Protein AF-A0A7S2F945-F1 (afdb_monomer_lite)

Foldseek 3Di:
DDDDPPPVPPDPDDDDDDDDDPPPDDDDDPDDDPDDPPPDPPPDDPDDPDDPDPPDDDPPCPPVVVVVCVVVPCVVVVVPPPPPPPVVLVVVVVPDDPVVVVVVLVVQLVVLCVVVVVVVVVVQCCCCPPVVHHDPCVPVVVVVVVVVSNVVSVVVNCCSNPVVVVVVVVVVVLVVVCVVDVVVSLVVQLVVLLVVLVVDCVLVVLLVVLVVDDCVVCVPSNCCSDVVSVVNSVVNSNVSSVVSNVD

Organism: NCBI:txid3111310

Radius of gyration: 34.17 Å; chains: 1; bounding box: 85×74×85 Å

Structure (mmCIF, N/CA/C/O backbone):
data_AF-A0A7S2F945-F1
#
_entry.id   AF-A0A7S2F945-F1
#
loop_
_atom_site.group_PDB
_atom_site.id
_atom_site.type_symbol
_atom_site.label_atom_id
_atom_site.label_alt_id
_atom_site.label_comp_id
_atom_site.label_asym_id
_atom_site.label_entity_id
_atom_site.label_seq_id
_atom_site.pdbx_PDB_ins_code
_atom_site.Cartn_x
_atom_site.Cartn_y
_atom_site.Cartn_z
_atom_site.occupancy
_atom_site.B_iso_or_equiv
_atom_site.auth_seq_id
_atom_site.auth_comp_id
_atom_site.auth_asym_id
_atom_site.auth_atom_id
_atom_site.pdbx_PDB_model_num
ATOM 1 N N . MET A 1 1 ? -38.230 60.542 -10.473 1.00 43.25 1 MET A N 1
ATOM 2 C CA . MET A 1 1 ? -38.563 59.162 -10.875 1.00 43.25 1 MET A CA 1
ATOM 3 C C . MET A 1 1 ? -37.398 58.270 -10.439 1.00 43.25 1 MET A C 1
ATOM 5 O O . MET A 1 1 ? -36.629 57.838 -11.274 1.00 43.25 1 MET A O 1
ATOM 9 N N . THR A 1 2 ? -36.996 58.168 -9.166 1.00 41.41 2 THR A N 1
ATOM 10 C CA . THR A 1 2 ? -37.718 57.747 -7.944 1.00 41.41 2 THR A CA 1
ATOM 11 C C . THR A 1 2 ? -38.491 56.451 -8.139 1.00 41.41 2 THR A C 1
ATOM 13 O O . THR A 1 2 ? -39.540 56.467 -8.773 1.00 41.41 2 THR A O 1
ATOM 16 N N . GLY A 1 3 ? -37.984 55.374 -7.533 1.00 38.53 3 GLY A N 1
ATOM 17 C CA . GLY A 1 3 ? -38.742 54.151 -7.285 1.00 38.53 3 GLY A CA 1
ATOM 18 C C . GLY A 1 3 ? -38.112 52.906 -7.890 1.00 38.53 3 GLY A C 1
ATOM 19 O O . GLY A 1 3 ? -38.501 52.518 -8.977 1.00 38.53 3 GLY A O 1
ATOM 20 N N . PHE A 1 4 ? -37.158 52.294 -7.182 1.00 43.25 4 PHE A N 1
ATOM 21 C CA . PHE A 1 4 ? -37.142 50.840 -6.928 1.00 43.25 4 PHE A CA 1
ATOM 22 C C . PHE A 1 4 ? -36.045 50.474 -5.905 1.00 43.25 4 PHE A C 1
ATOM 24 O O . PHE A 1 4 ? -35.279 49.532 -6.061 1.00 43.25 4 PHE A O 1
ATOM 31 N N . SER A 1 5 ? -35.961 51.261 -4.830 1.00 52.06 5 SER A N 1
ATOM 32 C CA . SER A 1 5 ? -35.227 50.916 -3.608 1.00 52.06 5 SER A CA 1
ATOM 33 C C . SER A 1 5 ? -36.256 50.504 -2.553 1.00 52.06 5 SER A C 1
ATOM 35 O O . SER A 1 5 ? -36.379 51.167 -1.531 1.00 52.06 5 SER A O 1
ATOM 37 N N . ASP A 1 6 ? -37.077 49.491 -2.857 1.00 47.88 6 ASP A N 1
ATOM 38 C CA . ASP A 1 6 ? -38.217 49.119 -1.997 1.00 47.88 6 ASP A CA 1
ATOM 39 C C . ASP A 1 6 ? -38.646 47.637 -2.097 1.00 47.88 6 ASP A C 1
ATOM 41 O O . ASP A 1 6 ? -39.786 47.281 -1.818 1.00 47.88 6 ASP A O 1
ATOM 45 N N . SER A 1 7 ? -37.722 46.731 -2.449 1.00 47.22 7 SER A N 1
ATOM 46 C CA . SER A 1 7 ? -37.946 45.269 -2.349 1.00 47.22 7 SER A CA 1
ATOM 47 C C . SER A 1 7 ? -37.148 44.587 -1.230 1.00 47.22 7 SER A C 1
ATO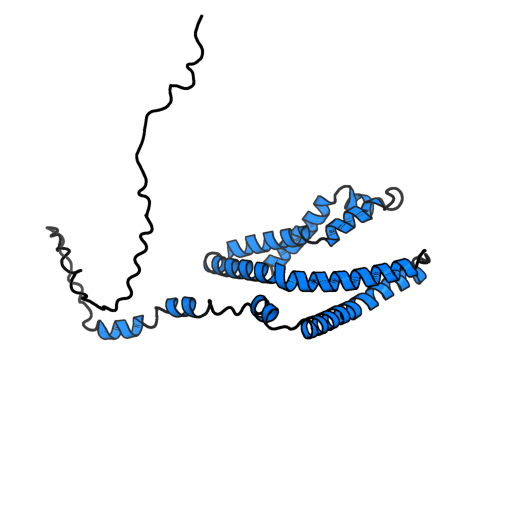M 49 O O . SER A 1 7 ? -37.167 43.367 -1.122 1.00 47.22 7 SER A O 1
ATOM 51 N N . GLN A 1 8 ? -36.481 45.351 -0.359 1.00 50.38 8 GLN A N 1
ATOM 52 C CA . GLN A 1 8 ? -35.758 44.831 0.818 1.00 50.38 8 GLN A CA 1
ATOM 53 C C . GLN A 1 8 ? -36.507 45.088 2.140 1.00 50.38 8 GLN A C 1
ATOM 55 O O . GLN A 1 8 ? -35.918 45.026 3.216 1.00 50.38 8 GLN A O 1
ATOM 60 N N . ARG A 1 9 ? -37.811 45.401 2.083 1.00 44.75 9 ARG A N 1
ATOM 61 C CA . ARG A 1 9 ? -38.557 45.931 3.237 1.00 44.75 9 ARG A CA 1
ATOM 62 C C . ARG A 1 9 ? -39.911 45.280 3.523 1.00 44.75 9 ARG A C 1
ATOM 64 O O . ARG A 1 9 ? -40.743 45.931 4.133 1.00 44.75 9 ARG A O 1
ATOM 71 N N . LEU A 1 10 ? -40.158 44.029 3.124 1.00 43.44 10 LEU A N 1
ATOM 72 C CA . LEU A 1 10 ? -41.429 43.352 3.440 1.00 43.44 10 LEU A CA 1
ATOM 73 C C . LEU A 1 10 ? -41.308 41.829 3.624 1.00 43.44 10 LEU A C 1
ATOM 75 O O . LEU A 1 10 ? -42.057 41.098 2.999 1.00 43.44 10 LEU A O 1
ATOM 79 N N . MET A 1 11 ? -40.405 41.346 4.489 1.00 38.59 11 MET A N 1
ATOM 80 C CA . MET A 1 11 ? -40.589 40.075 5.234 1.00 38.59 11 MET A CA 1
ATOM 81 C C . MET A 1 11 ? -39.805 40.066 6.564 1.00 38.59 11 MET A C 1
ATOM 83 O O . MET A 1 11 ? -39.259 39.053 6.990 1.00 38.59 11 MET A O 1
ATOM 87 N N . GLN A 1 12 ? -39.759 41.207 7.259 1.00 44.78 12 GLN A N 1
ATOM 88 C CA . GLN A 1 12 ? -39.603 41.205 8.714 1.00 44.78 12 GLN A CA 1
ATOM 89 C C . GLN A 1 12 ? -41.006 41.271 9.308 1.00 44.78 12 GLN A C 1
ATOM 91 O O . GLN A 1 12 ? -41.669 42.276 9.101 1.00 44.78 12 GLN A O 1
ATOM 96 N N . HIS A 1 13 ? -41.456 40.190 9.953 1.00 38.78 13 HIS A N 1
ATOM 97 C CA . HIS A 1 13 ? -42.397 40.145 11.086 1.00 38.78 13 HIS A CA 1
ATOM 98 C C . HIS A 1 13 ? -43.041 38.750 11.168 1.00 38.78 13 HIS A C 1
ATOM 100 O O . HIS A 1 13 ? -44.091 38.549 10.575 1.00 38.78 13 HIS A O 1
ATOM 106 N N . HIS A 1 14 ? -42.448 37.813 11.921 1.00 38.56 14 HIS A N 1
ATOM 107 C CA . HIS A 1 14 ? -43.111 37.090 13.027 1.00 38.56 14 HIS A CA 1
ATOM 108 C C . HIS A 1 14 ? -42.269 35.915 13.574 1.00 38.56 14 HIS A C 1
ATOM 110 O O . HIS A 1 14 ? -41.823 35.070 12.806 1.00 38.56 14 HIS A O 1
ATOM 116 N N . PHE A 1 15 ? -42.205 35.849 14.918 1.00 35.50 15 PHE A N 1
ATOM 117 C CA . PHE A 1 15 ? -41.843 34.721 15.810 1.00 35.50 15 PHE A CA 1
ATOM 118 C C . PHE A 1 15 ? -40.351 34.395 16.084 1.00 35.50 15 PHE A C 1
ATOM 120 O O . PHE A 1 15 ? -39.544 34.402 15.165 1.00 35.50 15 PHE A O 1
ATOM 127 N N . PRO A 1 16 ? -39.991 33.925 17.305 1.00 52.91 16 PRO A N 1
ATOM 128 C CA . PRO A 1 16 ? -40.134 34.516 18.654 1.00 52.91 16 PRO A CA 1
ATOM 129 C C . PRO A 1 16 ? -38.760 34.485 19.427 1.00 52.91 16 PRO A C 1
ATOM 131 O O . PRO A 1 16 ? -37.741 34.155 18.821 1.00 52.91 16 PRO A O 1
ATOM 134 N N . PRO A 1 17 ? -38.657 34.874 20.723 1.00 47.94 17 PRO A N 1
ATOM 135 C CA . PRO A 1 17 ? -37.401 35.355 21.318 1.00 47.94 17 PRO A CA 1
ATOM 136 C C . PRO A 1 17 ? -36.439 34.289 21.881 1.00 47.94 17 PRO A C 1
ATOM 138 O O . PRO A 1 17 ? -36.848 33.270 22.426 1.00 47.94 17 PRO A O 1
ATOM 141 N N . ALA A 1 18 ? -35.150 34.639 21.787 1.00 45.19 18 ALA A N 1
ATOM 142 C CA . ALA A 1 18 ? -34.006 34.327 22.654 1.00 45.19 18 ALA A CA 1
ATOM 143 C C . ALA A 1 18 ? -34.010 32.998 23.439 1.00 45.19 18 ALA A C 1
ATOM 145 O O . ALA A 1 18 ? -34.584 32.878 24.520 1.00 45.19 18 ALA A O 1
ATOM 146 N N . VAL A 1 19 ? -33.212 32.049 22.947 1.00 51.75 19 VAL A N 1
ATOM 147 C CA . VAL A 1 19 ? -32.684 30.923 23.729 1.00 51.75 19 VAL A CA 1
ATOM 148 C C . VAL A 1 19 ? -31.796 31.486 24.852 1.00 51.75 19 VAL A C 1
ATOM 150 O O . VAL A 1 19 ? -30.919 32.305 24.558 1.00 51.75 19 VAL A O 1
ATOM 153 N N . PRO A 1 20 ? -31.974 31.093 26.126 1.00 46.84 20 PRO A N 1
ATOM 154 C CA . PRO A 1 20 ? -31.093 31.547 27.189 1.00 46.84 20 PRO A CA 1
ATOM 155 C C . PRO A 1 20 ? -29.682 30.992 26.971 1.00 46.84 20 PRO A C 1
ATOM 157 O O . PRO A 1 20 ? -29.433 29.790 27.021 1.00 46.84 20 PRO A O 1
ATOM 160 N N . THR A 1 21 ? -28.746 31.907 26.740 1.00 43.19 21 THR A N 1
ATOM 161 C CA . THR A 1 21 ? -27.305 31.700 26.856 1.00 43.19 21 THR A CA 1
ATOM 162 C C . THR A 1 21 ? -26.980 31.132 28.237 1.00 43.19 21 THR A C 1
ATOM 164 O O . THR A 1 21 ? -27.056 31.852 29.235 1.00 43.19 21 THR A O 1
ATOM 167 N N . CYS A 1 22 ? -26.580 29.860 28.303 1.00 32.97 22 CYS A N 1
ATOM 168 C CA . CYS A 1 22 ? -25.903 29.305 29.472 1.00 32.97 22 CYS A CA 1
ATOM 169 C C . CYS A 1 22 ? -24.535 29.979 29.597 1.00 32.97 22 CYS A C 1
ATOM 171 O O . CYS A 1 22 ? -23.532 29.554 29.029 1.00 32.97 22 CYS A O 1
ATOM 173 N N . ARG A 1 23 ? -24.529 31.094 30.324 1.00 35.94 23 ARG A N 1
ATOM 174 C CA . ARG A 1 23 ? -23.339 31.785 30.794 1.00 35.94 23 ARG A CA 1
ATOM 175 C C . ARG A 1 23 ? -22.593 30.829 31.720 1.00 35.94 23 ARG A C 1
ATOM 177 O O . ARG A 1 23 ? -23.079 30.514 32.803 1.00 35.94 23 ARG A O 1
ATOM 184 N N . SER A 1 24 ? -21.422 30.375 31.286 1.00 40.84 24 SER A N 1
ATOM 185 C CA . SER A 1 24 ? -20.453 29.682 32.127 1.00 40.84 24 SER A CA 1
ATOM 186 C C . SER A 1 24 ? -19.933 30.661 33.181 1.00 40.84 24 SER A C 1
ATOM 188 O O . SER A 1 24 ? -18.912 31.327 33.002 1.00 40.84 24 SER A O 1
ATOM 190 N N . SER A 1 25 ? -20.672 30.797 34.277 1.00 37.69 25 SER A N 1
ATOM 191 C CA . SER A 1 25 ? -20.124 31.346 35.506 1.00 37.69 25 SER A CA 1
ATOM 192 C C . SER A 1 25 ? -19.174 30.298 36.072 1.00 37.69 25 SER A C 1
ATOM 194 O O . SER A 1 25 ? -19.600 29.290 36.629 1.00 37.69 25 SER A O 1
ATOM 196 N N . LEU A 1 26 ? -17.879 30.545 35.877 1.00 42.44 26 LEU A N 1
ATOM 197 C CA . LEU A 1 26 ? -16.808 30.025 36.714 1.00 42.44 26 LEU A CA 1
ATOM 198 C C . LEU A 1 26 ? -17.210 30.209 38.180 1.00 42.44 26 LEU A C 1
ATOM 200 O O . LEU A 1 26 ? -17.234 31.327 38.689 1.00 42.44 26 LEU A O 1
ATOM 204 N N . VAL A 1 27 ? -17.538 29.107 38.842 1.00 39.19 27 VAL A N 1
ATOM 205 C CA . VAL A 1 27 ? -17.620 29.033 40.295 1.00 39.19 27 VAL A CA 1
ATOM 206 C C . VAL A 1 27 ? -16.516 28.080 40.718 1.00 39.19 27 VAL A C 1
ATOM 208 O O . VAL A 1 27 ? -16.660 26.861 40.713 1.00 39.19 27 VAL A O 1
ATOM 211 N N . SER A 1 28 ? -15.361 28.672 41.013 1.00 38.16 28 SER A N 1
ATOM 212 C CA . SER A 1 28 ? -14.362 28.053 41.865 1.00 38.16 28 SER A CA 1
ATOM 213 C C . SER A 1 28 ? -14.897 28.082 43.295 1.00 38.16 28 SER A C 1
ATOM 215 O O . SER A 1 28 ? -14.866 29.125 43.949 1.00 38.16 28 SER A O 1
ATOM 217 N N . THR A 1 29 ? -15.360 26.943 43.793 1.00 34.31 29 THR A N 1
ATOM 218 C CA . THR A 1 29 ? -15.488 26.728 45.236 1.00 34.31 29 THR A CA 1
ATOM 219 C C . THR A 1 29 ? -14.877 25.383 45.580 1.00 34.31 29 THR A C 1
ATOM 221 O O . THR A 1 29 ? -15.515 24.337 45.568 1.00 34.31 29 THR A O 1
ATOM 224 N N . THR A 1 30 ? -13.590 25.433 45.907 1.00 35.25 30 THR A N 1
ATOM 225 C CA . THR A 1 30 ? -13.032 24.650 47.009 1.00 35.25 30 THR A CA 1
ATOM 226 C C . THR A 1 30 ? -13.993 24.705 48.198 1.00 35.25 30 THR A C 1
ATOM 228 O O . THR A 1 30 ? -14.285 25.798 48.684 1.00 35.25 30 THR A O 1
ATOM 231 N N . GLY A 1 31 ? -14.490 23.565 48.676 1.00 29.98 31 GLY A N 1
ATOM 232 C CA . GLY A 1 31 ? -15.349 23.572 49.859 1.00 29.98 31 GLY A CA 1
ATOM 233 C C . GLY A 1 31 ? -16.127 22.288 50.090 1.00 29.98 31 GLY A C 1
ATOM 234 O O . GLY A 1 31 ? -17.238 22.126 49.608 1.00 29.98 31 GLY A O 1
ATOM 235 N N . ASN A 1 32 ? -15.533 21.410 50.886 1.00 38.25 32 ASN A N 1
ATOM 236 C CA . ASN A 1 32 ? -16.168 20.327 51.628 1.00 38.25 32 ASN A CA 1
ATOM 237 C C . ASN A 1 32 ? -17.552 20.715 52.208 1.00 38.25 32 ASN A C 1
ATOM 239 O O . ASN A 1 32 ? -17.637 21.648 53.008 1.00 38.25 32 ASN A O 1
ATOM 243 N N . SER A 1 33 ? -18.617 19.990 51.854 1.00 32.59 33 SER A N 1
ATOM 244 C CA . SER A 1 33 ? -19.835 19.854 52.672 1.00 32.59 33 SER A CA 1
ATOM 245 C C . SER A 1 33 ? -20.793 18.830 52.069 1.00 32.59 33 SER A C 1
ATOM 247 O O . SER A 1 33 ? -21.594 19.139 51.191 1.00 32.59 33 SER A O 1
ATOM 249 N N . TYR A 1 34 ? -20.762 17.618 52.619 1.00 40.56 34 TYR A N 1
ATOM 250 C CA . TYR A 1 34 ? -21.955 16.786 52.710 1.00 40.56 34 TYR A CA 1
ATOM 251 C C . TYR A 1 34 ? -22.954 17.537 53.591 1.00 40.56 34 TYR A C 1
ATOM 253 O O . TYR A 1 34 ? -22.728 17.688 54.793 1.00 40.56 34 TYR A O 1
ATOM 261 N N . LYS A 1 35 ? -24.032 18.060 53.007 1.00 31.56 35 LYS A N 1
ATOM 262 C CA . LYS A 1 35 ? -25.113 18.652 53.791 1.00 31.56 35 LYS A CA 1
ATOM 263 C C . LYS A 1 35 ? -26.472 18.240 53.234 1.00 31.56 35 LYS A C 1
ATOM 265 O O . LYS A 1 35 ? -26.873 18.701 52.177 1.00 31.56 35 LYS A O 1
ATOM 270 N N . SER A 1 36 ? -27.127 17.408 54.044 1.00 36.09 36 SER A N 1
ATOM 271 C CA . SER A 1 36 ? -28.574 17.292 54.254 1.00 36.09 36 SER A CA 1
ATOM 272 C C . SER A 1 36 ? -29.411 16.778 53.078 1.00 36.09 36 SER A C 1
ATOM 274 O O . SER A 1 36 ? -29.780 17.496 52.155 1.00 36.09 36 SER A O 1
ATOM 276 N N . ILE A 1 37 ? -29.762 15.497 53.194 1.00 44.72 37 ILE A N 1
ATOM 277 C CA . ILE A 1 37 ? -30.814 14.800 52.447 1.00 44.72 37 ILE A CA 1
ATOM 278 C C . ILE A 1 37 ? -32.150 15.038 53.181 1.00 44.72 37 ILE A C 1
ATOM 280 O O . ILE A 1 37 ? -32.842 14.093 53.531 1.00 44.72 37 ILE A O 1
ATOM 284 N N . ASP A 1 38 ? -32.498 16.296 53.469 1.00 40.84 38 ASP A N 1
ATOM 285 C CA . ASP A 1 38 ? -33.748 16.631 54.180 1.00 40.84 38 ASP A CA 1
ATOM 286 C C . ASP A 1 38 ? -34.661 17.579 53.381 1.00 40.84 38 ASP A C 1
ATOM 288 O O . ASP A 1 38 ? -35.682 18.041 53.884 1.00 40.84 38 ASP A O 1
ATOM 292 N N . GLU A 1 39 ? -34.346 17.851 52.110 1.00 46.31 39 GLU A N 1
ATOM 293 C CA . GLU A 1 39 ? -35.080 18.830 51.294 1.00 46.31 39 GLU A CA 1
ATOM 294 C C . GLU A 1 39 ? -35.575 18.258 49.955 1.00 46.31 39 GLU A C 1
ATOM 296 O O . GLU A 1 39 ? -35.432 18.878 48.907 1.00 46.31 39 GLU A O 1
ATOM 301 N N . VAL A 1 40 ? -36.166 17.054 49.960 1.00 42.72 40 VAL A N 1
ATOM 302 C CA . VAL A 1 40 ? -36.899 16.526 48.781 1.00 42.72 40 VAL A CA 1
ATOM 303 C C . VAL A 1 40 ? -38.254 15.882 49.129 1.00 42.72 40 VAL A C 1
ATOM 305 O O . VAL A 1 40 ? -39.012 15.538 48.229 1.00 42.72 40 VAL A O 1
ATOM 308 N N . GLU A 1 41 ? -38.669 15.812 50.399 1.00 39.25 41 GLU A N 1
ATOM 309 C CA . GLU A 1 41 ? -39.958 15.186 50.768 1.00 39.25 41 GLU A CA 1
ATOM 310 C C . GLU A 1 41 ? -41.074 16.183 51.137 1.00 39.25 41 GLU A C 1
ATOM 312 O O . GLU A 1 41 ? -41.941 15.915 51.964 1.00 39.25 41 GLU A O 1
ATOM 317 N N . THR A 1 42 ? -41.098 17.355 50.491 1.00 37.78 42 THR A N 1
ATOM 318 C CA . THR A 1 42 ? -42.234 18.302 50.577 1.00 37.78 42 THR A CA 1
ATOM 319 C C . THR A 1 42 ? -42.988 18.495 49.260 1.00 37.78 42 THR A C 1
ATOM 321 O O . THR A 1 42 ? -43.830 19.393 49.145 1.00 37.78 42 THR A O 1
ATOM 324 N N . VAL A 1 43 ? -42.806 17.604 48.277 1.00 36.97 43 VAL A N 1
ATOM 325 C CA . VAL A 1 43 ? -43.725 17.527 47.130 1.00 36.97 43 VAL A CA 1
ATOM 326 C C . VAL A 1 43 ? -44.960 16.724 47.533 1.00 36.97 43 VAL A C 1
ATOM 328 O O . VAL A 1 43 ? -45.065 15.514 47.374 1.00 36.97 43 VAL A O 1
ATOM 331 N N . LYS A 1 44 ? -45.884 17.486 48.113 1.00 35.44 44 LYS A N 1
ATOM 332 C CA . LYS A 1 44 ? -47.276 17.186 48.435 1.00 35.44 44 LYS A CA 1
ATOM 333 C C . LYS A 1 44 ? -47.898 16.066 47.598 1.00 35.44 44 LYS A C 1
ATOM 335 O O . LYS A 1 44 ? -48.012 16.147 46.376 1.00 35.44 44 LYS A O 1
ATOM 340 N N . THR A 1 45 ? -48.465 15.123 48.338 1.00 39.88 45 THR A N 1
ATOM 341 C CA . THR A 1 45 ? -49.637 14.323 47.998 1.00 39.88 45 THR A CA 1
ATOM 342 C C . THR A 1 45 ? -50.707 15.168 47.290 1.00 39.88 45 THR A C 1
ATOM 344 O O . THR A 1 45 ? -51.501 15.879 47.909 1.00 39.88 45 THR A O 1
ATOM 347 N N . GLN A 1 46 ? -50.751 15.103 45.958 1.00 41.28 46 GLN A N 1
ATOM 348 C CA . GLN A 1 46 ? -51.927 15.536 45.210 1.00 41.28 46 GLN A CA 1
ATOM 349 C C . GLN A 1 46 ? -53.023 14.483 45.399 1.00 41.28 46 GLN A C 1
ATOM 351 O O . GLN A 1 46 ? -52.925 13.346 44.945 1.00 41.28 46 GLN A O 1
ATOM 356 N N . ASN A 1 47 ? -54.038 14.878 46.160 1.00 42.19 47 ASN A N 1
ATOM 357 C CA . ASN A 1 47 ? -55.217 14.104 46.513 1.00 42.19 47 ASN A CA 1
ATOM 358 C C . ASN A 1 47 ? -56.111 13.908 45.273 1.00 42.19 47 ASN A C 1
ATOM 360 O O . ASN A 1 47 ? -56.781 14.846 44.845 1.00 42.19 47 ASN A O 1
ATOM 364 N N . PHE A 1 48 ? -56.117 12.704 44.695 1.00 38.19 48 PHE A N 1
ATOM 365 C CA . PHE A 1 48 ? -57.050 12.304 43.637 1.00 38.19 48 PHE A CA 1
ATOM 366 C C . PHE A 1 48 ? -58.289 11.639 44.267 1.00 38.19 48 PHE A C 1
ATOM 368 O O . PHE A 1 48 ? -58.186 10.514 44.765 1.00 38.19 48 PHE A O 1
ATOM 375 N N . PRO A 1 49 ? -59.473 12.282 44.266 1.00 40.72 49 PRO A N 1
ATOM 376 C CA . PRO A 1 49 ? -60.680 11.680 44.818 1.00 40.72 49 PRO A CA 1
ATOM 377 C C . PRO A 1 49 ? -61.195 10.576 43.884 1.00 40.72 49 PRO A C 1
ATOM 379 O O . PRO A 1 49 ? -61.600 10.840 42.755 1.00 40.72 49 PRO A O 1
ATOM 382 N N . GLY A 1 50 ? -61.200 9.332 44.371 1.00 46.75 50 GLY A N 1
ATOM 383 C CA . GLY A 1 50 ? -61.923 8.218 43.744 1.00 46.75 50 GLY A CA 1
ATOM 384 C C . GLY A 1 50 ? -61.092 7.008 43.315 1.00 46.75 50 GLY A C 1
ATOM 385 O O . GLY A 1 50 ? -61.675 6.007 42.905 1.00 46.75 50 GLY A O 1
ATOM 386 N N . VAL A 1 51 ? -59.763 7.028 43.448 1.00 45.28 51 VAL A N 1
ATOM 387 C CA . VAL A 1 51 ? -58.928 5.870 43.086 1.00 45.28 51 VAL A CA 1
ATOM 388 C C . VAL A 1 51 ? -58.576 5.075 44.343 1.00 45.28 51 VAL A C 1
ATOM 390 O O . VAL A 1 51 ? -57.712 5.467 45.125 1.00 45.28 51 VAL A O 1
ATOM 393 N N . LYS A 1 52 ? -59.252 3.937 44.557 1.00 46.12 52 LYS A N 1
ATOM 394 C CA . LYS A 1 52 ? -58.840 2.953 45.570 1.00 46.12 52 LYS A CA 1
ATOM 395 C C . LYS A 1 52 ? -57.529 2.305 45.121 1.00 46.12 52 LYS A C 1
ATOM 397 O O . LYS A 1 52 ? -57.545 1.308 44.403 1.00 46.12 52 LYS A O 1
ATOM 402 N N . PHE A 1 53 ? -56.398 2.857 45.547 1.00 50.09 53 PHE A N 1
ATOM 403 C CA . PHE A 1 53 ? -55.124 2.157 45.440 1.00 50.09 53 PHE A CA 1
ATOM 404 C C . PHE A 1 53 ? -55.155 0.944 46.369 1.00 50.09 53 PHE A C 1
ATOM 406 O O . PHE A 1 53 ? -55.267 1.067 47.588 1.00 50.09 53 PHE A O 1
ATOM 413 N N . LYS A 1 54 ? -55.083 -0.249 45.775 1.00 46.88 54 LYS A N 1
ATOM 414 C CA . LYS A 1 54 ? -54.781 -1.479 46.501 1.00 46.88 54 LYS A CA 1
ATOM 415 C C . LYS A 1 54 ? -53.391 -1.286 47.102 1.00 46.88 54 LYS A C 1
ATOM 417 O O . LYS A 1 54 ? -52.424 -1.178 46.353 1.00 46.88 54 LYS A O 1
ATOM 422 N N . SER A 1 55 ? -53.313 -1.183 48.428 1.00 54.78 55 SER A N 1
ATOM 423 C CA . SER A 1 55 ? -52.056 -1.098 49.168 1.00 54.78 55 SER A CA 1
ATOM 424 C C . SER A 1 55 ? -51.249 -2.356 48.871 1.00 54.78 55 SER A C 1
ATOM 426 O O . SER A 1 55 ? -51.523 -3.439 49.394 1.00 54.78 55 SER A O 1
ATOM 428 N N . TRP A 1 56 ? -50.321 -2.224 47.934 1.00 45.41 56 TRP A N 1
ATOM 429 C CA . TRP A 1 56 ? -49.352 -3.251 47.618 1.00 45.41 56 TRP A CA 1
ATOM 430 C C . TRP A 1 56 ? -48.502 -3.480 48.875 1.00 45.41 56 TRP A C 1
ATOM 432 O O . TRP A 1 56 ? -48.017 -2.494 49.435 1.00 45.41 56 TRP A O 1
ATOM 442 N N . PRO A 1 57 ? -48.356 -4.717 49.378 1.00 44.66 57 PRO A N 1
ATOM 443 C CA . PRO A 1 57 ? -47.502 -4.961 50.529 1.00 44.66 57 PRO A CA 1
ATOM 444 C C . PRO A 1 57 ? -46.073 -4.607 50.119 1.00 44.66 57 PRO A C 1
ATOM 446 O O . PRO A 1 57 ? -45.503 -5.240 49.229 1.00 44.66 57 PRO A O 1
ATOM 449 N N . LEU A 1 58 ? -45.507 -3.562 50.727 1.00 55.19 58 LEU A N 1
ATOM 450 C CA . LEU A 1 58 ? -44.074 -3.347 50.628 1.00 55.19 58 LEU A CA 1
ATOM 451 C C . LEU A 1 58 ? -43.401 -4.566 51.275 1.00 55.19 58 LEU A C 1
ATOM 453 O O . LEU A 1 58 ? -43.725 -4.880 52.425 1.00 55.19 58 LEU A O 1
ATOM 457 N N . PRO A 1 59 ? -42.496 -5.269 50.575 1.00 49.12 59 PRO A N 1
ATOM 458 C CA . PRO A 1 59 ? -41.630 -6.226 51.238 1.00 49.12 59 PRO A CA 1
ATOM 459 C C . PRO A 1 59 ? -40.841 -5.459 52.303 1.00 49.12 59 PRO A C 1
ATOM 461 O O . PRO A 1 59 ? -40.167 -4.476 52.003 1.00 49.12 59 PRO A O 1
ATOM 464 N N . THR A 1 60 ? -40.959 -5.881 53.558 1.00 59.22 60 THR A N 1
ATOM 465 C CA . THR A 1 60 ? -40.340 -5.267 54.745 1.00 59.22 60 THR A CA 1
ATOM 466 C C . THR A 1 60 ? -38.820 -5.452 54.811 1.00 59.22 60 THR A C 1
ATOM 468 O O . THR A 1 60 ? -38.243 -5.408 55.888 1.00 59.22 60 THR A O 1
ATOM 471 N N . ASP A 1 61 ? -38.161 -5.637 53.669 1.00 45.38 61 ASP A N 1
ATOM 472 C CA . ASP A 1 61 ? -36.722 -5.870 53.568 1.00 45.38 61 ASP A CA 1
ATOM 473 C C . ASP A 1 61 ? -36.149 -5.139 52.344 1.00 45.38 61 ASP A C 1
ATOM 475 O O . ASP A 1 61 ? -35.646 -5.714 51.374 1.00 45.38 61 ASP A O 1
ATOM 479 N N . ILE A 1 62 ? -36.256 -3.809 52.378 1.00 49.62 62 ILE A N 1
ATOM 480 C CA . ILE A 1 62 ? -35.579 -2.925 51.415 1.00 49.62 62 ILE A CA 1
ATOM 481 C C . ILE A 1 62 ? -34.054 -2.978 51.645 1.00 49.62 62 ILE A C 1
ATOM 483 O O . ILE A 1 62 ? -33.267 -2.701 50.750 1.00 49.62 62 ILE A O 1
ATOM 487 N N . THR A 1 63 ? -33.608 -3.429 52.819 1.00 48.22 63 THR A N 1
ATOM 488 C CA . THR A 1 63 ? -32.189 -3.595 53.155 1.00 48.22 63 THR A CA 1
ATOM 489 C C . THR A 1 63 ? -31.523 -4.772 52.438 1.00 48.22 63 THR A C 1
ATOM 491 O O . THR A 1 63 ? -30.381 -4.633 52.018 1.00 48.22 63 THR A O 1
ATOM 494 N N . GLN A 1 64 ? -32.223 -5.889 52.200 1.00 51.09 64 GLN A N 1
ATOM 495 C CA . GLN A 1 64 ? -31.640 -7.039 51.480 1.00 51.09 64 GLN A CA 1
ATOM 496 C C . GLN A 1 64 ? -31.764 -6.952 49.953 1.00 51.09 64 GLN A C 1
ATOM 498 O O . GLN A 1 64 ? -31.033 -7.616 49.220 1.00 51.09 64 GLN A O 1
ATOM 503 N N . THR A 1 65 ? -32.683 -6.131 49.441 1.00 43.72 65 THR A N 1
ATOM 504 C CA . THR A 1 65 ? -32.798 -5.900 47.992 1.00 43.72 65 THR A CA 1
ATOM 505 C C . THR A 1 65 ? -31.760 -4.907 47.478 1.00 43.72 65 THR A C 1
ATOM 507 O O . THR A 1 65 ? -31.367 -5.030 46.320 1.00 43.72 65 THR A O 1
ATOM 510 N N . LEU A 1 66 ? -31.238 -4.020 48.335 1.00 48.00 66 LEU A N 1
ATOM 511 C CA . LEU A 1 66 ? -30.129 -3.127 47.989 1.00 48.00 66 LEU A CA 1
ATOM 512 C C . LEU A 1 66 ? -28.770 -3.840 47.910 1.00 48.00 66 LEU A C 1
ATOM 514 O O . LEU A 1 66 ? -27.978 -3.489 47.041 1.00 48.00 66 LEU A O 1
ATOM 518 N N . GLU A 1 67 ? -28.545 -4.908 48.686 1.00 48.50 67 GLU A N 1
ATOM 519 C CA . GLU A 1 67 ? -27.355 -5.769 48.532 1.00 48.50 67 GLU A CA 1
ATOM 520 C C . GLU A 1 67 ? -27.358 -6.503 47.177 1.00 48.50 67 GLU A C 1
ATOM 522 O O . GLU A 1 67 ? -26.319 -6.735 46.562 1.00 48.50 67 GLU A O 1
ATOM 527 N N . LYS A 1 68 ? -28.545 -6.822 46.645 1.00 45.12 68 LYS A N 1
ATOM 528 C CA . LYS A 1 68 ? -28.681 -7.527 45.363 1.00 45.12 68 LYS A CA 1
ATOM 529 C C . LYS A 1 68 ? -28.720 -6.597 44.146 1.00 45.12 68 LYS A C 1
ATOM 531 O O . LYS A 1 68 ? -28.429 -7.048 43.040 1.00 45.12 68 LYS A O 1
ATOM 536 N N . THR A 1 69 ? -29.056 -5.319 44.325 1.00 43.50 69 THR A N 1
ATOM 537 C CA . THR A 1 69 ? -28.976 -4.306 43.257 1.00 43.50 69 THR A CA 1
ATOM 538 C C . THR A 1 69 ? -27.626 -3.598 43.185 1.00 43.50 69 THR A C 1
ATOM 540 O O . THR A 1 69 ? -27.335 -3.019 42.145 1.00 43.50 69 THR A O 1
ATOM 543 N N . GLU A 1 70 ? -26.757 -3.717 44.195 1.00 48.62 70 GLU A N 1
ATOM 544 C CA . GLU A 1 70 ? -25.336 -3.340 44.072 1.00 48.62 70 GLU A CA 1
ATOM 545 C C . GLU A 1 70 ? -24.595 -4.227 43.049 1.00 48.62 70 GLU A C 1
ATOM 547 O O . GLU A 1 70 ? -23.648 -3.798 42.395 1.00 48.62 70 GLU A O 1
ATOM 552 N N . ILE A 1 71 ? -25.094 -5.443 42.802 1.00 46.81 71 ILE A N 1
ATOM 553 C CA . ILE A 1 71 ? -24.555 -6.357 41.782 1.00 46.81 71 ILE A CA 1
ATOM 554 C C . ILE A 1 71 ? -24.979 -5.947 40.350 1.00 46.81 71 ILE A C 1
ATOM 556 O O . ILE A 1 71 ? -24.429 -6.448 39.372 1.00 46.81 71 ILE A O 1
ATOM 560 N N . ILE A 1 72 ? -25.919 -5.004 40.191 1.00 50.22 72 ILE A N 1
ATOM 561 C CA . ILE A 1 72 ? -26.435 -4.553 38.884 1.00 50.22 72 ILE A CA 1
ATOM 562 C C . ILE A 1 72 ? -26.284 -3.028 38.735 1.00 50.22 72 ILE A C 1
ATOM 564 O O . ILE A 1 72 ? -27.167 -2.345 38.230 1.00 50.22 72 ILE A O 1
ATOM 568 N N . ASP A 1 73 ? -25.145 -2.476 39.149 1.00 48.50 73 ASP A N 1
ATOM 569 C CA . ASP A 1 73 ? -24.664 -1.179 38.652 1.00 48.50 73 ASP A CA 1
ATOM 570 C C . ASP A 1 73 ? -23.195 -1.279 38.221 1.00 48.50 73 ASP A C 1
ATOM 572 O O . ASP A 1 73 ? -22.324 -0.492 38.584 1.00 48.50 73 ASP A O 1
ATOM 576 N N . ASP A 1 74 ? -22.901 -2.269 37.373 1.00 50.09 74 ASP A N 1
ATOM 577 C CA . ASP A 1 74 ? -21.577 -2.428 36.758 1.00 50.09 74 ASP A CA 1
ATOM 578 C C . ASP A 1 74 ? -21.298 -1.357 35.678 1.00 50.09 74 ASP A C 1
ATOM 580 O O . ASP A 1 74 ? -20.351 -1.470 34.906 1.00 50.09 74 ASP A O 1
ATOM 584 N N . ARG A 1 75 ? -22.100 -0.280 35.607 1.00 51.47 75 ARG A N 1
ATOM 585 C CA . ARG A 1 75 ? -21.842 0.889 34.749 1.00 51.47 75 ARG A CA 1
ATOM 586 C C . ARG A 1 75 ? -20.649 1.711 35.257 1.00 51.47 75 ARG A C 1
ATOM 588 O O . ARG A 1 75 ? -19.989 2.383 34.466 1.00 51.47 75 ARG A O 1
ATOM 595 N N . SER A 1 76 ? -20.334 1.621 36.551 1.00 46.84 76 SER A N 1
ATOM 596 C CA . SER A 1 76 ? -19.146 2.242 37.154 1.00 46.84 76 SER A CA 1
ATOM 597 C C . SER A 1 76 ? -17.833 1.571 36.707 1.00 46.84 76 SER A C 1
ATOM 599 O O . SER A 1 76 ? -16.833 2.263 36.486 1.00 46.84 76 SER A O 1
ATOM 601 N N . LYS A 1 77 ? -17.835 0.249 36.452 1.00 42.62 77 LYS A N 1
ATOM 602 C CA . LYS A 1 77 ? -16.642 -0.471 35.960 1.00 42.62 77 LYS A CA 1
ATOM 603 C C . LYS A 1 77 ? -16.249 -0.121 34.527 1.00 42.62 77 LYS A C 1
ATOM 605 O O . LYS A 1 77 ? -15.063 -0.111 34.227 1.00 42.62 77 LYS A O 1
ATOM 610 N N . TYR A 1 78 ? -17.193 0.217 33.649 1.00 48.12 78 TYR A N 1
ATOM 611 C CA . TYR A 1 78 ? -16.861 0.615 32.270 1.00 48.12 78 TYR A CA 1
ATOM 612 C C . TYR A 1 78 ? -16.336 2.054 32.164 1.00 48.12 78 TYR A C 1
ATOM 614 O O . TYR A 1 78 ? -15.587 2.370 31.250 1.00 48.12 78 TYR A O 1
ATOM 622 N N . THR A 1 79 ? -16.677 2.927 33.116 1.00 48.41 79 THR A N 1
ATOM 623 C CA . THR A 1 79 ? -16.175 4.314 33.155 1.00 48.41 79 THR A CA 1
ATOM 624 C C . THR A 1 79 ? -14.751 4.408 33.715 1.00 48.41 79 THR A C 1
ATOM 626 O O . THR A 1 79 ? -14.050 5.379 33.448 1.00 48.41 79 THR A O 1
ATOM 629 N N . SER A 1 80 ? -14.307 3.404 34.476 1.00 43.25 80 SER A N 1
ATOM 630 C CA . SER A 1 80 ? -13.007 3.404 35.164 1.00 43.25 80 SER A CA 1
ATOM 631 C C . SER A 1 80 ? -11.968 2.443 34.568 1.00 43.25 80 SER A C 1
ATOM 633 O O . SER A 1 80 ? -10.824 2.459 35.012 1.00 43.25 80 SER A O 1
ATOM 635 N N . LEU A 1 81 ? -12.322 1.662 33.537 1.00 52.91 81 LEU A N 1
ATOM 636 C CA . LEU A 1 81 ? -11.398 0.774 32.810 1.00 52.91 81 LEU A CA 1
ATOM 637 C C . LEU A 1 81 ? -10.929 1.312 31.442 1.00 52.91 81 LEU A C 1
ATOM 639 O O . LEU A 1 81 ? -10.152 0.637 30.778 1.00 52.91 81 LEU A O 1
ATOM 643 N N . ASP A 1 82 ? -11.344 2.514 31.021 1.00 46.75 82 ASP A N 1
ATOM 644 C CA . ASP A 1 82 ? -11.099 3.010 29.651 1.00 46.75 82 ASP A CA 1
ATOM 645 C C . ASP A 1 82 ? -10.524 4.442 29.553 1.00 46.75 82 ASP A C 1
ATOM 647 O O . ASP A 1 82 ? -10.666 5.098 28.522 1.00 46.75 82 ASP A O 1
ATOM 651 N N . VAL A 1 83 ? -9.831 4.952 30.581 1.00 53.19 83 VAL A N 1
ATOM 652 C CA . VAL A 1 83 ? -9.061 6.219 30.465 1.00 53.19 83 VAL A CA 1
ATOM 653 C C . VAL A 1 83 ? -7.666 6.124 31.097 1.00 53.19 83 VAL A C 1
ATOM 655 O O . VAL A 1 83 ? -7.081 7.115 31.500 1.00 53.19 83 VAL A O 1
ATOM 658 N N . GLU A 1 84 ? -7.095 4.925 31.133 1.00 47.44 84 GLU A N 1
ATOM 659 C CA . GLU A 1 84 ? -5.637 4.749 31.127 1.00 47.44 84 GLU A CA 1
ATOM 660 C C . GLU A 1 84 ? -5.291 4.021 29.823 1.00 47.44 84 GLU A C 1
ATOM 662 O O . GLU A 1 84 ? -4.660 2.969 29.799 1.00 47.44 84 GLU A O 1
ATOM 667 N N . ARG A 1 85 ? -5.785 4.539 28.688 1.00 58.56 85 ARG A N 1
ATOM 668 C CA . ARG A 1 85 ? -5.142 4.218 27.416 1.00 58.56 85 ARG A CA 1
ATOM 669 C C . ARG A 1 85 ? -3.831 4.975 27.429 1.00 58.56 85 ARG A C 1
ATOM 671 O O . ARG A 1 85 ? -3.744 6.100 26.939 1.00 58.56 85 ARG A O 1
ATOM 678 N N . ASP A 1 86 ? -2.833 4.354 28.054 1.00 48.12 86 ASP A N 1
ATOM 679 C CA . ASP A 1 86 ? -1.440 4.535 27.696 1.00 48.12 86 ASP A CA 1
ATOM 680 C C . ASP A 1 86 ? -1.395 4.377 26.181 1.00 48.12 86 ASP A C 1
ATOM 682 O O . ASP A 1 86 ? -1.289 3.263 25.688 1.00 48.12 86 ASP A O 1
ATOM 686 N N . PHE A 1 87 ? -1.576 5.462 25.422 1.00 48.19 87 PHE A N 1
ATOM 687 C CA . PHE A 1 87 ? -1.236 5.475 24.011 1.00 48.19 87 PHE A CA 1
ATOM 688 C C . PHE A 1 87 ? 0.260 5.190 24.004 1.00 48.19 87 PHE A C 1
ATOM 690 O O . PHE A 1 87 ? 1.035 6.110 24.317 1.00 48.19 87 PHE A O 1
ATOM 697 N N . PRO A 1 88 ? 0.698 3.952 23.689 1.00 50.84 88 PRO A N 1
ATOM 698 C CA . PRO A 1 88 ? 2.114 3.659 23.729 1.00 50.84 88 PRO A CA 1
ATOM 699 C C . PRO A 1 88 ? 2.801 4.615 22.756 1.00 50.84 88 PRO A C 1
ATOM 701 O O . PRO A 1 88 ? 3.807 5.194 23.114 1.00 50.84 88 PRO A O 1
ATOM 704 N N . ALA A 1 89 ? 2.173 4.952 21.626 1.00 52.03 89 ALA A N 1
ATOM 705 C CA . ALA A 1 89 ? 2.682 5.890 20.632 1.00 52.03 89 ALA A CA 1
ATOM 706 C C . ALA A 1 89 ? 3.091 7.279 21.179 1.00 52.03 89 ALA A C 1
ATOM 708 O O . ALA A 1 89 ? 4.131 7.801 20.776 1.00 52.03 89 ALA A O 1
ATOM 709 N N . ILE A 1 90 ? 2.330 7.884 22.105 1.00 52.12 90 ILE A N 1
ATOM 710 C CA . ILE A 1 90 ? 2.594 9.264 22.574 1.00 52.12 90 ILE A CA 1
ATOM 711 C C . ILE A 1 90 ? 3.553 9.275 23.778 1.00 52.12 90 ILE A C 1
ATOM 713 O O . ILE A 1 90 ? 4.410 10.156 23.878 1.00 52.12 90 ILE A O 1
ATOM 717 N N . SER A 1 91 ? 3.467 8.277 24.666 1.00 50.44 91 SER A N 1
ATOM 718 C CA . SER A 1 91 ? 4.405 8.110 25.790 1.00 50.44 91 SER A CA 1
ATOM 719 C C . SER A 1 91 ? 5.795 7.642 25.314 1.00 50.44 91 SER A C 1
ATOM 721 O O . SER A 1 91 ? 6.827 8.156 25.754 1.00 50.44 91 SER A O 1
ATOM 723 N N . PHE A 1 92 ? 5.831 6.753 24.314 1.00 54.16 92 PHE A N 1
ATOM 724 C CA . PHE A 1 92 ? 7.036 6.198 23.681 1.00 54.16 92 PHE A CA 1
ATOM 725 C C . PHE A 1 92 ? 7.849 7.257 22.926 1.00 54.16 92 PHE A C 1
ATOM 727 O O . PHE A 1 92 ? 9.068 7.318 23.080 1.00 54.16 92 PHE A O 1
ATOM 734 N N . ALA A 1 93 ? 7.190 8.160 22.189 1.00 55.12 93 ALA A N 1
ATOM 735 C CA . ALA A 1 93 ? 7.862 9.248 21.472 1.00 55.12 93 ALA A CA 1
ATOM 736 C C . ALA A 1 93 ? 8.574 10.249 22.406 1.00 55.12 93 ALA A C 1
ATOM 738 O O . ALA A 1 93 ? 9.537 10.899 22.003 1.00 55.12 93 ALA A O 1
ATOM 739 N N . ARG A 1 94 ? 8.128 10.374 23.666 1.00 60.38 94 ARG A N 1
ATOM 740 C CA . ARG A 1 94 ? 8.696 11.311 24.653 1.00 60.38 94 ARG A CA 1
ATOM 741 C C . ARG A 1 94 ? 9.890 10.760 25.430 1.00 60.38 94 ARG A C 1
ATOM 743 O O . ARG A 1 94 ? 10.634 11.551 26.006 1.00 60.38 94 ARG A O 1
ATOM 750 N N . SER A 1 95 ? 10.055 9.438 25.485 1.00 60.81 95 SER A N 1
ATOM 751 C CA . SER A 1 95 ? 11.091 8.784 26.297 1.00 60.81 95 SER A CA 1
ATOM 752 C C . SER A 1 95 ? 12.374 8.489 25.509 1.00 60.81 95 SER A C 1
ATOM 754 O O . SER A 1 95 ? 13.448 8.351 26.098 1.00 60.81 95 SER A O 1
ATOM 756 N N . PHE A 1 96 ? 12.300 8.452 24.174 1.00 60.12 96 PHE A N 1
ATOM 757 C CA . PHE A 1 96 ? 13.433 8.061 23.347 1.00 60.12 96 PHE A CA 1
ATOM 758 C C . PHE A 1 96 ? 14.390 9.200 23.004 1.00 60.12 96 PHE A C 1
ATOM 760 O O . PHE A 1 96 ? 14.077 10.119 22.253 1.00 60.12 96 PHE A O 1
ATOM 767 N N . GLY A 1 97 ? 15.622 9.089 23.506 1.00 74.69 97 GLY A N 1
ATOM 768 C CA . GLY A 1 97 ? 16.750 9.840 22.968 1.00 74.69 97 GLY A CA 1
ATOM 769 C C . GLY A 1 97 ? 16.983 9.497 21.492 1.00 74.69 97 GLY A C 1
ATOM 770 O O . GLY A 1 97 ? 16.764 8.360 21.065 1.00 74.69 97 GLY A O 1
ATOM 771 N N . VAL A 1 98 ? 17.481 10.475 20.727 1.00 79.00 98 VAL A N 1
ATOM 772 C CA . VAL A 1 98 ? 17.760 10.372 19.278 1.00 79.00 98 VAL A CA 1
ATOM 773 C C . VAL A 1 98 ? 18.536 9.097 18.920 1.00 79.00 98 VAL A C 1
ATOM 775 O O . VAL A 1 98 ? 18.277 8.476 17.894 1.00 79.00 98 VAL A O 1
ATOM 778 N N . THR A 1 99 ? 19.446 8.658 19.791 1.00 83.06 99 THR A N 1
ATOM 779 C CA . THR A 1 99 ? 20.273 7.459 19.609 1.00 83.06 99 THR A CA 1
ATOM 780 C C . THR A 1 99 ? 19.476 6.159 19.556 1.00 83.06 99 THR A C 1
ATOM 782 O O . THR A 1 99 ? 19.788 5.289 18.748 1.00 83.06 99 THR A O 1
ATOM 785 N N . HIS A 1 100 ? 18.452 6.001 20.393 1.00 83.00 100 HIS A N 1
ATOM 786 C CA . HIS A 1 100 ? 17.673 4.764 20.415 1.00 83.00 100 HIS A CA 1
ATOM 787 C C . HIS A 1 100 ? 16.539 4.794 19.390 1.00 83.00 100 HIS A C 1
ATOM 789 O O . HIS A 1 100 ? 16.233 3.759 18.802 1.00 83.00 100 HIS A O 1
ATOM 795 N N . TRP A 1 101 ? 15.973 5.967 19.093 1.00 84.25 101 TRP A N 1
ATOM 796 C CA . TRP A 1 101 ? 15.090 6.095 17.933 1.00 84.25 101 TRP A CA 1
ATOM 797 C C . TRP A 1 101 ? 15.820 5.695 16.642 1.00 84.25 101 TRP A C 1
ATOM 799 O O . TRP A 1 101 ? 15.310 4.889 15.870 1.00 84.25 101 TRP A O 1
ATOM 809 N N . LEU A 1 102 ? 17.066 6.151 16.461 1.00 85.88 102 LEU A N 1
ATOM 810 C CA . LEU A 1 102 ? 17.894 5.765 15.318 1.00 85.88 102 LEU A CA 1
ATOM 811 C C . LEU A 1 102 ? 18.156 4.251 15.279 1.00 85.88 102 LEU A C 1
ATOM 813 O O . LEU A 1 102 ? 18.071 3.643 14.215 1.00 85.88 102 LEU A O 1
ATOM 817 N N . PHE A 1 103 ? 18.438 3.627 16.427 1.00 87.56 103 PHE A N 1
ATOM 818 C CA . PHE A 1 103 ? 18.620 2.175 16.510 1.00 87.56 103 PHE A CA 1
ATOM 819 C C . PHE A 1 103 ? 17.352 1.405 16.105 1.00 87.56 103 PHE A C 1
ATOM 821 O O . PHE A 1 103 ? 17.427 0.477 15.300 1.00 87.56 103 PHE A O 1
ATOM 828 N N . PHE A 1 104 ? 16.186 1.821 16.608 1.00 85.44 104 PHE A N 1
ATOM 829 C CA . PHE A 1 104 ? 14.895 1.224 16.261 1.00 85.44 104 PHE A CA 1
ATOM 830 C C . PHE A 1 104 ? 14.560 1.402 14.774 1.00 85.44 104 PHE A C 1
ATOM 832 O O . PHE A 1 104 ? 14.193 0.441 14.097 1.00 85.44 104 PHE A O 1
ATOM 839 N N . PHE A 1 105 ? 14.774 2.605 14.239 1.00 87.75 105 PHE A N 1
ATOM 840 C CA . PHE A 1 105 ? 14.558 2.919 12.830 1.00 87.75 105 PHE A CA 1
ATOM 841 C C . PHE A 1 105 ? 15.442 2.076 11.900 1.00 87.75 105 PHE A C 1
ATOM 843 O O . PHE A 1 105 ? 14.959 1.520 10.910 1.00 87.75 105 PHE A O 1
ATOM 850 N N . ILE A 1 106 ? 16.733 1.936 12.229 1.00 89.31 106 ILE A N 1
ATOM 851 C CA . ILE A 1 106 ? 17.665 1.090 11.472 1.00 89.31 106 ILE A CA 1
ATOM 852 C C . ILE A 1 106 ? 17.200 -0.366 11.520 1.00 89.31 106 ILE A C 1
ATOM 854 O O . ILE A 1 106 ? 17.158 -1.018 10.481 1.00 89.31 106 ILE A O 1
ATOM 858 N N . HIS A 1 107 ? 16.798 -0.867 12.690 1.00 89.00 107 HIS A N 1
ATOM 859 C CA . HIS A 1 107 ? 16.291 -2.231 12.819 1.00 89.00 107 HIS A CA 1
ATOM 860 C C . HIS A 1 107 ? 15.045 -2.463 11.947 1.00 89.00 107 HIS A C 1
ATOM 862 O O . HIS A 1 107 ? 15.010 -3.415 11.172 1.00 89.00 107 HIS A O 1
ATOM 868 N N . SER A 1 108 ? 14.056 -1.565 12.007 1.00 86.75 108 SER A N 1
ATOM 869 C CA . SER A 1 108 ? 12.834 -1.640 11.190 1.00 86.75 108 SER A CA 1
ATOM 870 C C . SER A 1 108 ? 13.135 -1.602 9.686 1.00 86.75 108 SER A C 1
ATOM 872 O O . SER A 1 108 ? 12.621 -2.413 8.914 1.00 86.75 108 SER A O 1
ATOM 874 N N . THR A 1 109 ? 14.040 -0.719 9.260 1.00 89.81 109 THR A N 1
ATOM 875 C CA . THR A 1 109 ? 14.441 -0.602 7.849 1.00 89.81 109 THR A CA 1
ATOM 876 C C . THR A 1 109 ? 15.207 -1.841 7.367 1.00 89.81 109 THR A C 1
ATOM 878 O O . THR A 1 109 ? 15.041 -2.269 6.225 1.00 89.81 109 THR A O 1
ATOM 881 N N . LEU A 1 110 ? 16.014 -2.472 8.227 1.00 92.19 110 LEU A N 1
ATOM 882 C CA . LEU A 1 110 ? 16.697 -3.728 7.905 1.00 92.19 110 LEU A CA 1
ATOM 883 C C . LEU A 1 110 ? 15.719 -4.899 7.750 1.00 92.19 110 LEU A C 1
ATOM 885 O O . LEU A 1 110 ? 15.924 -5.737 6.874 1.00 92.19 110 LEU A O 1
ATOM 889 N N . GLU A 1 111 ? 14.652 -4.954 8.550 1.00 89.94 111 GLU A N 1
ATOM 890 C CA . GLU A 1 111 ? 13.585 -5.946 8.357 1.00 89.94 111 GLU A CA 1
ATOM 891 C C . GLU A 1 111 ? 12.883 -5.751 7.008 1.00 89.94 111 GLU A C 1
ATOM 893 O O . GLU A 1 111 ? 12.686 -6.712 6.265 1.00 89.94 111 GLU A O 1
ATOM 898 N N . GLN A 1 112 ? 12.594 -4.505 6.625 1.00 90.12 112 GLN A N 1
ATOM 899 C CA . GLN A 1 112 ? 12.025 -4.201 5.307 1.00 90.12 112 GLN A CA 1
ATOM 900 C C . GLN A 1 112 ? 12.968 -4.607 4.176 1.00 90.12 112 GLN A C 1
ATOM 902 O O . GLN A 1 112 ? 12.531 -5.192 3.186 1.00 90.12 112 GLN A O 1
ATOM 907 N N . LEU A 1 113 ? 14.273 -4.374 4.334 1.00 91.88 113 LEU A N 1
ATOM 908 C CA . LEU A 1 113 ? 15.266 -4.789 3.350 1.00 91.88 113 LEU A CA 1
ATOM 909 C C . LEU A 1 113 ? 15.237 -6.311 3.126 1.00 91.88 113 LEU A C 1
ATOM 911 O O . LEU A 1 113 ? 15.272 -6.749 1.979 1.00 91.88 113 LEU A O 1
ATOM 915 N N . LYS A 1 114 ? 15.100 -7.121 4.186 1.00 92.69 114 LYS A N 1
ATOM 916 C CA . LYS A 1 114 ? 14.988 -8.589 4.067 1.00 92.69 114 LYS A CA 1
ATOM 917 C C . LYS A 1 114 ? 13.762 -9.030 3.266 1.00 92.69 114 LYS A C 1
ATOM 919 O O . LYS A 1 114 ? 13.830 -10.053 2.594 1.00 92.69 114 LYS A O 1
ATOM 924 N N . VAL A 1 115 ? 12.663 -8.277 3.331 1.00 91.12 115 VAL A N 1
ATOM 925 C CA . VAL A 1 115 ? 11.434 -8.553 2.565 1.00 91.12 115 VAL A CA 1
ATOM 926 C C . VAL A 1 115 ? 11.576 -8.105 1.111 1.00 91.12 115 VAL A C 1
ATOM 928 O O . VAL A 1 115 ? 11.143 -8.798 0.194 1.00 91.12 115 VAL A O 1
ATOM 931 N N . VAL A 1 116 ? 12.210 -6.958 0.886 1.00 91.31 116 VAL A N 1
ATOM 932 C CA . VAL A 1 116 ? 12.311 -6.327 -0.431 1.00 91.31 116 VAL A CA 1
ATOM 933 C C . VAL A 1 116 ? 13.365 -7.000 -1.319 1.00 91.31 116 VAL A C 1
ATOM 935 O O . VAL A 1 116 ? 13.114 -7.221 -2.502 1.00 91.31 116 VAL A O 1
ATOM 938 N N . VAL A 1 117 ? 14.518 -7.390 -0.763 1.00 92.00 117 VAL A N 1
ATOM 939 C CA . VAL A 1 117 ? 15.615 -8.051 -1.499 1.00 92.00 117 VAL A CA 1
ATOM 940 C C . VAL A 1 117 ? 15.170 -9.279 -2.310 1.00 92.00 117 VAL A C 1
ATOM 942 O O . VAL A 1 117 ? 15.510 -9.329 -3.493 1.00 92.00 117 VAL A O 1
ATOM 945 N N . PRO A 1 118 ? 14.419 -10.262 -1.768 1.00 92.69 118 PRO A N 1
ATOM 946 C CA . PRO A 1 118 ? 14.000 -11.423 -2.552 1.00 92.69 118 PRO A CA 1
ATOM 947 C C . PRO A 1 118 ? 13.021 -11.052 -3.671 1.00 92.69 118 PRO A C 1
ATOM 949 O O . PRO A 1 118 ? 13.074 -11.656 -4.738 1.00 92.69 118 PRO A O 1
ATOM 952 N N . ILE A 1 119 ? 12.172 -10.039 -3.469 1.00 92.00 119 ILE A N 1
ATOM 953 C CA . ILE A 1 119 ? 11.237 -9.558 -4.495 1.00 92.00 119 ILE A CA 1
ATOM 954 C C . ILE A 1 119 ? 12.013 -8.886 -5.632 1.00 92.00 119 ILE A C 1
ATOM 956 O O . ILE A 1 119 ? 11.813 -9.222 -6.797 1.00 92.00 119 ILE A O 1
ATOM 960 N N . CYS A 1 120 ? 12.945 -7.987 -5.308 1.00 90.06 120 CYS A N 1
ATOM 961 C CA . CYS A 1 120 ? 13.810 -7.348 -6.300 1.00 90.06 120 CYS A CA 1
ATOM 962 C C . CYS A 1 120 ? 14.655 -8.373 -7.057 1.00 90.06 120 CYS A C 1
ATOM 964 O O . CYS A 1 120 ? 14.698 -8.342 -8.284 1.00 90.06 120 CYS A O 1
ATOM 966 N N . GLY A 1 121 ? 15.267 -9.318 -6.339 1.00 90.31 121 GLY A N 1
ATOM 967 C CA . GLY A 1 121 ? 16.043 -10.396 -6.944 1.00 90.31 121 GLY A CA 1
ATOM 968 C C . GLY A 1 121 ? 15.195 -11.273 -7.865 1.00 90.31 121 GLY A C 1
ATOM 969 O O . GLY A 1 121 ? 15.647 -11.640 -8.945 1.00 90.31 121 GLY A O 1
ATOM 970 N N . PHE A 1 122 ? 13.946 -11.558 -7.488 1.00 92.12 122 PHE A N 1
ATOM 971 C CA . PHE A 1 122 ? 13.007 -12.276 -8.345 1.00 92.12 122 PHE A CA 1
ATOM 972 C C . PHE A 1 122 ? 12.683 -11.499 -9.630 1.00 92.12 122 PHE A C 1
ATOM 974 O O . PHE A 1 122 ? 12.698 -12.083 -10.712 1.00 92.12 122 PHE A O 1
ATOM 981 N N . ILE A 1 123 ? 12.443 -10.187 -9.541 1.00 89.00 123 ILE A N 1
ATOM 982 C CA . ILE A 1 123 ? 12.147 -9.341 -10.708 1.00 89.00 123 ILE A CA 1
ATOM 983 C C . ILE A 1 123 ? 13.366 -9.221 -11.634 1.00 89.00 123 ILE A C 1
ATOM 985 O O . ILE A 1 123 ? 13.217 -9.328 -12.852 1.00 89.00 123 ILE A O 1
ATOM 989 N N . GLU A 1 124 ? 14.574 -9.038 -11.094 1.00 88.62 124 GLU A N 1
ATOM 990 C CA . GLU A 1 124 ? 15.801 -8.997 -11.902 1.00 88.62 124 GLU A CA 1
ATOM 991 C C . GLU A 1 124 ? 16.081 -10.347 -12.572 1.00 88.62 124 GLU A C 1
ATOM 993 O O . GLU A 1 124 ? 16.385 -10.394 -13.766 1.00 88.62 124 GLU A O 1
ATOM 998 N N . LEU A 1 125 ? 15.892 -11.453 -11.844 1.00 90.50 125 LEU A N 1
ATOM 999 C CA . LEU A 1 125 ? 15.988 -12.801 -12.400 1.00 90.50 125 LEU A CA 1
ATOM 1000 C C . LEU A 1 125 ? 15.000 -12.992 -13.558 1.00 90.50 125 LEU A C 1
ATOM 1002 O O . LEU A 1 125 ? 15.383 -13.474 -14.623 1.00 90.50 125 LEU A O 1
ATOM 1006 N N . PHE A 1 126 ? 13.743 -12.584 -13.374 1.00 91.19 126 PHE A N 1
ATOM 1007 C CA . PHE A 1 126 ? 12.702 -12.679 -14.396 1.00 91.19 126 PHE A CA 1
ATOM 1008 C C . PHE A 1 126 ? 13.030 -11.815 -15.625 1.00 91.19 126 PHE A C 1
ATOM 1010 O O . PHE A 1 126 ? 12.878 -12.260 -16.763 1.00 91.19 126 PHE A O 1
ATOM 1017 N N . SER A 1 127 ? 13.562 -10.613 -15.403 1.00 87.75 127 SER A N 1
ATOM 1018 C CA . SER A 1 127 ? 13.935 -9.675 -16.468 1.00 87.75 127 SER A CA 1
ATOM 1019 C C . SER A 1 127 ? 15.074 -10.207 -17.345 1.00 87.75 127 SER A C 1
ATOM 1021 O O . SER A 1 127 ? 15.011 -10.112 -18.571 1.00 87.75 127 SER A O 1
ATOM 1023 N N . VAL A 1 128 ? 16.098 -10.819 -16.738 1.00 89.31 128 VAL A N 1
ATOM 1024 C CA . VAL A 1 128 ? 17.261 -11.353 -17.467 1.00 89.31 128 VAL A CA 1
ATOM 1025 C C . VAL A 1 128 ? 16.967 -12.711 -18.105 1.00 89.31 128 VAL A C 1
ATOM 1027 O O . VAL A 1 128 ? 17.338 -12.937 -19.255 1.00 89.31 128 VAL A O 1
ATOM 1030 N N . VAL A 1 129 ? 16.322 -13.625 -17.376 1.00 91.75 129 VAL A N 1
ATOM 1031 C CA . VAL A 1 129 ? 16.147 -15.017 -17.825 1.00 91.75 129 VAL A CA 1
ATOM 1032 C C . VAL A 1 129 ? 14.938 -15.172 -18.741 1.00 91.75 129 VAL A C 1
ATOM 1034 O O . VAL A 1 129 ? 15.039 -15.854 -19.759 1.00 91.75 129 VAL A O 1
ATOM 1037 N N . ILE A 1 130 ? 13.800 -14.567 -18.386 1.00 91.69 130 ILE A N 1
ATOM 1038 C CA . ILE A 1 130 ? 12.521 -14.814 -19.067 1.00 91.69 130 ILE A CA 1
ATOM 1039 C C . ILE A 1 130 ? 12.241 -13.741 -20.116 1.00 91.69 130 ILE A C 1
ATOM 1041 O O . ILE A 1 130 ? 11.925 -14.088 -21.251 1.00 91.69 130 ILE A O 1
ATOM 1045 N N . LEU A 1 131 ? 12.397 -12.457 -19.777 1.00 88.06 131 LEU A N 1
ATOM 1046 C CA . LEU A 1 131 ? 12.188 -11.369 -20.744 1.00 88.06 131 LEU A CA 1
ATOM 1047 C C . LEU A 1 131 ? 13.399 -11.134 -21.652 1.00 88.06 131 LEU A C 1
ATOM 1049 O O . LEU A 1 131 ? 13.249 -10.529 -22.709 1.00 88.06 131 LEU A O 1
ATOM 1053 N N . GLN A 1 132 ? 14.588 -11.600 -21.254 1.00 89.00 132 GLN A N 1
ATOM 1054 C CA . GLN A 1 132 ? 15.849 -11.391 -21.978 1.00 89.00 132 GLN A CA 1
ATOM 1055 C C . GLN A 1 132 ? 16.163 -9.908 -22.255 1.00 89.00 132 GLN A C 1
ATOM 1057 O O . GLN A 1 132 ? 16.910 -9.576 -23.176 1.00 89.00 132 GLN A O 1
ATOM 1062 N N . THR A 1 133 ? 15.625 -9.005 -21.436 1.00 84.25 133 THR A N 1
ATOM 1063 C CA . THR A 1 133 ? 15.831 -7.559 -21.541 1.00 84.25 133 THR A CA 1
ATOM 1064 C C . THR A 1 133 ? 16.690 -7.088 -20.371 1.00 84.25 133 THR A C 1
ATOM 1066 O O . THR A 1 133 ? 16.177 -6.966 -19.254 1.00 84.25 133 THR A O 1
ATOM 1069 N N . PRO A 1 134 ? 17.995 -6.831 -20.579 1.00 78.06 134 PRO A N 1
ATOM 1070 C CA . PRO A 1 134 ? 18.853 -6.327 -19.516 1.00 78.06 134 PRO A CA 1
ATOM 1071 C C . PRO A 1 134 ? 18.447 -4.904 -19.120 1.00 78.06 134 PRO A C 1
ATOM 1073 O O . PRO A 1 134 ? 18.100 -4.078 -19.966 1.00 78.06 134 PRO A O 1
ATOM 1076 N N . THR A 1 135 ? 18.527 -4.604 -17.824 1.00 80.56 135 THR A N 1
ATOM 1077 C CA . THR A 1 135 ? 18.179 -3.290 -17.281 1.00 80.56 135 THR A CA 1
ATOM 1078 C C . THR A 1 135 ? 19.137 -2.223 -17.835 1.00 80.56 135 THR A C 1
ATOM 1080 O O . THR A 1 135 ? 20.349 -2.344 -17.643 1.00 80.56 135 THR A O 1
ATOM 1083 N N . PRO A 1 136 ? 18.646 -1.154 -18.492 1.00 79.12 136 PRO A N 1
ATOM 1084 C CA . PRO A 1 136 ? 19.496 -0.196 -19.207 1.00 79.12 136 PRO A CA 1
ATOM 1085 C C . PRO A 1 136 ? 20.426 0.628 -18.298 1.00 79.12 136 PRO A C 1
ATOM 1087 O O . PRO A 1 136 ? 21.451 1.124 -18.760 1.00 79.12 136 PRO A O 1
ATOM 1090 N N . ALA A 1 137 ? 20.102 0.770 -17.007 1.00 86.44 137 ALA A N 1
ATOM 1091 C CA . ALA A 1 137 ? 20.919 1.490 -16.028 1.00 86.44 137 ALA A CA 1
ATOM 1092 C C . ALA A 1 137 ? 20.837 0.832 -14.631 1.00 86.44 137 ALA A C 1
ATOM 1094 O O . ALA A 1 137 ? 20.078 1.292 -13.767 1.00 86.44 137 ALA A O 1
ATOM 1095 N N . PRO A 1 138 ? 21.619 -0.231 -14.363 1.00 84.00 138 PRO A N 1
ATOM 1096 C CA . PRO A 1 138 ? 21.549 -0.956 -13.091 1.00 84.00 138 PRO A CA 1
ATOM 1097 C C . PRO A 1 138 ? 21.936 -0.073 -11.896 1.00 84.00 138 PRO A C 1
ATOM 1099 O O . PRO A 1 138 ? 21.298 -0.138 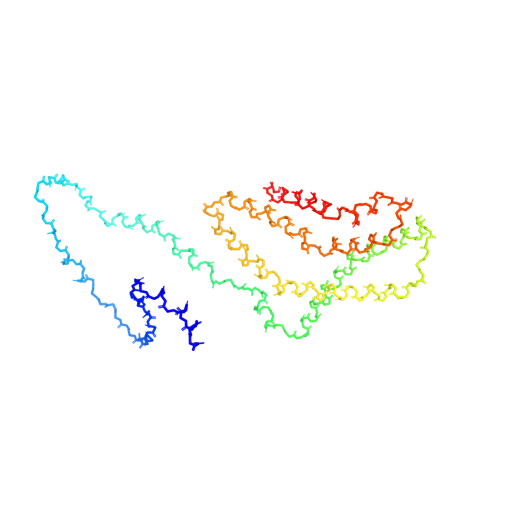-10.852 1.00 84.00 138 PRO A O 1
ATOM 1102 N N . GLY A 1 139 ? 22.906 0.837 -12.058 1.00 89.38 139 GLY A N 1
ATOM 1103 C CA . GLY A 1 139 ? 23.322 1.750 -10.984 1.00 89.38 139 GLY A CA 1
ATOM 1104 C C . GLY A 1 139 ? 22.221 2.717 -10.530 1.00 89.38 139 GLY A C 1
ATOM 1105 O O . GLY A 1 139 ? 22.050 2.935 -9.333 1.00 89.38 139 GLY A O 1
ATOM 1106 N N . VAL A 1 140 ? 21.433 3.255 -11.469 1.00 91.94 140 VAL A N 1
ATOM 1107 C CA . VAL A 1 140 ? 20.287 4.129 -11.153 1.00 91.94 140 VAL A CA 1
ATOM 1108 C C . VAL A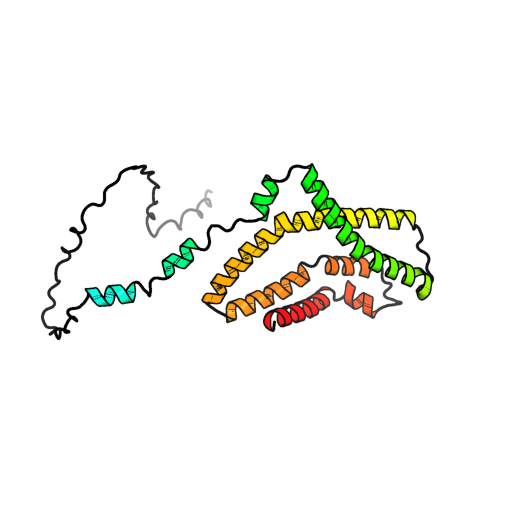 1 140 ? 19.169 3.328 -10.486 1.00 91.94 140 VAL A C 1
ATOM 1110 O O . VAL A 1 140 ? 18.557 3.812 -9.539 1.00 91.94 140 VAL A O 1
ATOM 1113 N N . THR A 1 141 ? 18.951 2.089 -10.931 1.00 87.81 141 THR A N 1
ATOM 1114 C CA . THR A 1 141 ? 17.947 1.180 -10.355 1.00 87.81 141 THR A CA 1
ATOM 1115 C C . THR A 1 141 ? 18.277 0.846 -8.901 1.00 87.81 141 THR A C 1
ATOM 1117 O O . THR A 1 141 ? 17.425 1.003 -8.033 1.00 87.81 141 THR A O 1
ATOM 1120 N N . ILE A 1 142 ? 19.531 0.485 -8.604 1.00 89.56 142 ILE A N 1
ATOM 1121 C CA . ILE A 1 142 ? 19.994 0.202 -7.236 1.00 89.56 142 ILE A CA 1
ATOM 1122 C C . ILE A 1 142 ? 19.860 1.445 -6.348 1.00 89.56 142 ILE A C 1
ATOM 1124 O O . ILE A 1 142 ? 19.380 1.349 -5.221 1.00 89.56 142 ILE A O 1
ATOM 1128 N N . LEU A 1 143 ? 20.238 2.623 -6.854 1.00 93.44 143 LEU A N 1
ATOM 1129 C CA . LEU A 1 143 ? 20.110 3.875 -6.105 1.00 93.44 143 LEU A CA 1
ATOM 1130 C C . LEU A 1 143 ? 18.643 4.221 -5.816 1.00 93.44 143 LEU A C 1
ATOM 1132 O O . LEU A 1 143 ? 18.317 4.588 -4.686 1.00 93.44 143 LEU A O 1
ATOM 1136 N N . GLY A 1 144 ? 17.758 4.057 -6.804 1.00 91.94 144 GLY A N 1
ATOM 1137 C CA . GLY A 1 144 ? 16.313 4.200 -6.630 1.00 91.94 144 GLY A CA 1
ATOM 1138 C C . GLY A 1 144 ? 15.766 3.211 -5.604 1.00 91.94 144 GLY A C 1
ATOM 1139 O O . GLY A 1 144 ? 14.992 3.598 -4.735 1.00 91.94 144 GLY A O 1
ATOM 1140 N N . MET A 1 145 ? 16.249 1.969 -5.621 1.00 89.31 145 MET A N 1
ATOM 1141 C CA . MET A 1 145 ? 15.827 0.946 -4.672 1.00 89.31 145 MET A CA 1
ATOM 1142 C C . MET A 1 145 ? 16.250 1.270 -3.237 1.00 89.31 145 MET A C 1
ATOM 1144 O O . MET A 1 145 ? 15.439 1.169 -2.317 1.00 89.31 145 MET A O 1
ATOM 1148 N N . CYS A 1 146 ? 17.484 1.743 -3.039 1.00 91.94 146 CYS A N 1
ATOM 1149 C CA . CYS A 1 146 ? 17.944 2.244 -1.744 1.00 91.94 146 CYS A CA 1
ATOM 1150 C C . CYS A 1 146 ? 17.084 3.421 -1.259 1.00 91.94 146 C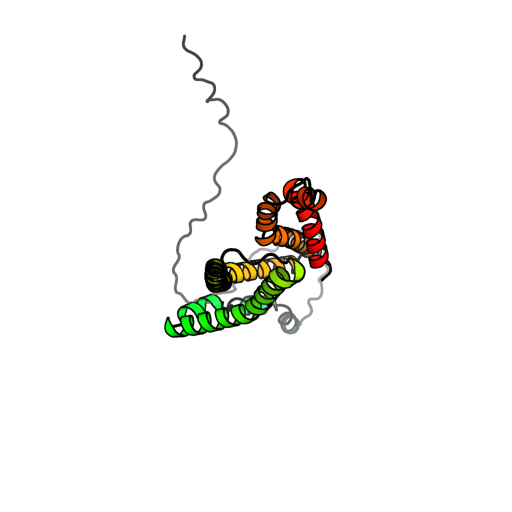YS A C 1
ATOM 1152 O O . CYS A 1 146 ? 16.686 3.452 -0.095 1.00 91.94 146 CYS A O 1
ATOM 1154 N N . ALA A 1 147 ? 16.757 4.365 -2.147 1.00 93.88 147 ALA A N 1
ATOM 1155 C CA . ALA A 1 147 ? 15.884 5.489 -1.821 1.00 93.88 147 ALA A CA 1
ATOM 1156 C C . ALA A 1 147 ? 14.458 5.033 -1.454 1.00 93.88 147 ALA A C 1
ATOM 1158 O O . ALA A 1 147 ? 13.888 5.549 -0.494 1.00 93.88 147 ALA A O 1
ATOM 1159 N N . CYS A 1 148 ? 13.903 4.036 -2.151 1.00 91.44 148 CYS A N 1
ATOM 1160 C CA . CYS A 1 148 ? 12.601 3.445 -1.841 1.00 91.44 148 CYS A CA 1
ATOM 1161 C C . CYS A 1 148 ? 12.587 2.737 -0.483 1.00 91.44 148 CYS A C 1
ATOM 1163 O O . CYS A 1 148 ? 11.643 2.936 0.274 1.00 91.44 148 CYS A O 1
ATOM 1165 N N . VAL A 1 149 ? 13.618 1.953 -0.143 1.00 91.69 149 VAL A N 1
ATOM 1166 C CA . VAL A 1 149 ? 13.704 1.267 1.161 1.00 91.69 149 VAL A CA 1
ATOM 1167 C C . VAL A 1 149 ? 13.804 2.276 2.304 1.00 91.69 149 VAL A C 1
ATOM 1169 O O . VAL A 1 149 ? 13.087 2.157 3.293 1.00 91.69 149 VAL A O 1
ATOM 1172 N N . LEU A 1 150 ? 14.637 3.310 2.157 1.00 92.88 150 LEU A N 1
ATOM 1173 C CA . LEU A 1 150 ? 14.720 4.384 3.150 1.00 92.88 150 LEU A CA 1
ATOM 1174 C C . LEU A 1 150 ? 13.389 5.137 3.275 1.00 92.88 150 LEU A C 1
ATOM 1176 O O . LEU A 1 150 ? 12.925 5.390 4.385 1.00 92.88 150 LEU A O 1
ATOM 1180 N N . GLY A 1 151 ? 12.757 5.465 2.144 1.00 92.81 151 GLY A N 1
ATOM 1181 C CA . GLY A 1 151 ? 11.452 6.119 2.105 1.00 92.81 151 GLY A CA 1
ATOM 1182 C C . GLY A 1 151 ? 10.351 5.286 2.762 1.00 92.81 151 GLY A C 1
ATOM 1183 O O . GLY A 1 151 ? 9.564 5.833 3.530 1.00 92.81 151 GLY A O 1
ATOM 1184 N N . LEU A 1 152 ? 10.331 3.971 2.528 1.00 91.44 152 LEU A N 1
ATOM 1185 C CA . LEU A 1 152 ? 9.398 3.039 3.163 1.00 91.44 152 LEU A CA 1
ATOM 1186 C C . LEU A 1 152 ? 9.633 2.957 4.677 1.00 91.44 152 LEU A C 1
ATOM 1188 O O . LEU A 1 152 ? 8.668 2.977 5.440 1.00 91.44 152 LEU A O 1
ATOM 1192 N N . GLY A 1 153 ? 10.898 2.978 5.110 1.00 89.81 153 GLY A N 1
ATOM 1193 C CA . GLY A 1 153 ? 11.286 3.073 6.516 1.00 89.81 153 GLY A CA 1
ATOM 1194 C C . GLY A 1 153 ? 10.661 4.284 7.204 1.00 89.81 153 GLY A C 1
ATOM 1195 O O . GLY A 1 153 ? 9.943 4.141 8.194 1.00 89.81 153 GLY A O 1
ATOM 1196 N N . PHE A 1 154 ? 10.876 5.479 6.645 1.00 90.69 154 PHE A N 1
ATOM 1197 C CA . PHE A 1 154 ? 10.298 6.720 7.176 1.00 90.69 154 PHE A CA 1
ATOM 1198 C C . PHE A 1 154 ? 8.771 6.749 7.087 1.00 90.69 154 PHE A C 1
ATOM 1200 O O . PHE A 1 154 ? 8.109 7.248 7.996 1.00 90.69 154 PHE A O 1
ATOM 1207 N N . PHE A 1 155 ? 8.204 6.204 6.012 1.00 90.50 155 PHE A N 1
ATOM 1208 C CA . PHE A 1 155 ? 6.763 6.151 5.810 1.00 90.50 155 PHE A CA 1
ATOM 1209 C C . PHE A 1 155 ? 6.067 5.262 6.844 1.00 90.50 155 PHE A C 1
ATOM 1211 O O . PHE A 1 155 ? 5.076 5.688 7.427 1.00 90.50 155 PHE A O 1
ATOM 1218 N N . LEU A 1 156 ? 6.591 4.065 7.123 1.00 88.06 156 LEU A N 1
ATOM 1219 C CA . LEU A 1 156 ? 5.999 3.133 8.089 1.00 88.06 156 LEU A CA 1
ATOM 1220 C C . LEU A 1 156 ? 6.069 3.654 9.529 1.00 88.06 156 LEU A C 1
ATOM 1222 O O . LEU A 1 156 ? 5.103 3.515 10.283 1.00 88.06 156 LEU A O 1
ATOM 1226 N N . GLU A 1 157 ? 7.161 4.321 9.895 1.00 87.00 157 GLU A N 1
ATOM 1227 C CA . GLU A 1 157 ? 7.255 5.006 11.187 1.00 87.00 157 GLU A CA 1
ATOM 1228 C C . GLU A 1 157 ? 6.227 6.151 11.277 1.00 87.00 157 GLU A C 1
ATOM 1230 O O . GLU A 1 157 ? 5.495 6.278 12.260 1.00 87.00 157 GLU A O 1
ATOM 1235 N N . GLY A 1 158 ? 6.090 6.939 10.203 1.00 87.00 158 GLY A N 1
ATOM 1236 C CA . GLY A 1 158 ? 5.076 7.990 10.092 1.00 87.00 158 GLY A CA 1
ATOM 1237 C C . GLY A 1 158 ? 3.637 7.464 10.156 1.00 87.00 158 GLY A C 1
ATOM 1238 O O . GLY A 1 158 ? 2.787 8.082 10.798 1.00 87.00 158 GLY A O 1
ATOM 1239 N N . LEU A 1 159 ? 3.352 6.305 9.554 1.00 87.88 159 LEU A N 1
ATOM 1240 C CA . LEU A 1 159 ? 2.052 5.636 9.658 1.00 87.88 159 LEU A CA 1
ATOM 1241 C C . LEU A 1 159 ? 1.758 5.181 11.088 1.00 87.88 159 LEU A C 1
ATOM 1243 O O . LEU A 1 159 ? 0.622 5.307 11.545 1.00 87.88 159 LEU A O 1
ATOM 1247 N N . THR A 1 160 ? 2.774 4.693 11.797 1.00 85.81 160 THR A N 1
ATOM 1248 C CA . THR A 1 160 ? 2.633 4.204 13.172 1.00 85.81 160 THR A CA 1
ATOM 1249 C C . THR A 1 160 ? 2.302 5.339 14.138 1.00 85.81 160 THR A C 1
ATOM 1251 O O . THR A 1 160 ? 1.414 5.193 14.968 1.00 85.81 160 THR A O 1
ATOM 1254 N N . PHE A 1 161 ? 2.939 6.505 14.008 1.00 83.69 161 PHE A N 1
ATOM 1255 C CA . PHE A 1 161 ? 2.613 7.651 14.867 1.00 83.69 161 PHE A CA 1
ATOM 1256 C C . PHE A 1 161 ? 1.407 8.468 14.392 1.00 83.69 161 PHE A C 1
ATOM 1258 O O . PHE A 1 161 ? 0.771 9.136 15.203 1.00 83.69 161 PHE A O 1
ATOM 1265 N N . GLY A 1 162 ? 1.099 8.451 13.094 1.00 86.12 162 GLY A N 1
ATOM 1266 C CA . GLY A 1 162 ? 0.027 9.259 12.515 1.00 86.12 162 GLY A CA 1
ATOM 1267 C C . GLY A 1 162 ? -1.296 8.513 12.366 1.00 86.12 162 GLY A C 1
ATOM 1268 O O . GLY A 1 162 ? -2.320 8.934 12.899 1.00 86.12 162 GLY A O 1
ATOM 1269 N N . VAL A 1 163 ? -1.291 7.415 11.609 1.00 87.94 163 VAL A N 1
ATOM 1270 C CA . VAL A 1 163 ? -2.515 6.743 11.144 1.00 87.94 163 VAL A CA 1
ATOM 1271 C C . VAL A 1 163 ? -3.008 5.689 12.132 1.00 87.94 163 VAL A C 1
ATOM 1273 O O . VAL A 1 163 ? -4.216 5.536 12.286 1.00 87.94 163 VAL A O 1
ATOM 1276 N N . MET A 1 164 ? -2.116 4.993 12.841 1.00 89.00 164 MET A N 1
ATOM 1277 C CA . MET A 1 164 ? -2.521 3.972 13.818 1.00 89.00 164 MET A CA 1
ATOM 1278 C C . MET A 1 164 ? -3.386 4.540 14.963 1.00 89.00 164 MET A C 1
ATOM 1280 O O . MET A 1 164 ? -4.468 3.993 15.173 1.00 89.00 164 MET A O 1
ATOM 1284 N N . PRO A 1 165 ? -3.041 5.670 15.622 1.00 87.88 165 PRO A N 1
ATOM 1285 C CA . PRO A 1 165 ? -3.891 6.246 16.672 1.00 87.88 165 PRO A CA 1
ATOM 1286 C C . PRO A 1 165 ? -5.259 6.703 16.147 1.00 87.88 165 PRO A C 1
ATOM 1288 O O . PRO A 1 165 ? -6.268 6.631 16.847 1.00 87.88 165 PRO A O 1
ATOM 1291 N N . LEU A 1 166 ? -5.309 7.155 14.890 1.00 88.19 166 LEU A N 1
ATOM 1292 C CA . LEU A 1 166 ? -6.558 7.493 14.214 1.00 88.19 166 LEU A CA 1
ATOM 1293 C C . LEU A 1 166 ? -7.411 6.235 13.974 1.00 88.19 166 LEU A C 1
ATOM 1295 O O . LEU A 1 166 ? -8.620 6.252 14.204 1.00 88.19 166 LEU A O 1
ATOM 1299 N N . GLY A 1 167 ? -6.779 5.142 13.543 1.00 89.62 167 GLY A N 1
ATOM 1300 C CA . GLY A 1 167 ? -7.422 3.842 13.364 1.00 89.62 167 GLY A CA 1
ATOM 1301 C C . GLY A 1 167 ? -7.993 3.280 14.666 1.00 89.62 167 GLY A C 1
ATOM 1302 O O . GLY A 1 167 ? -9.130 2.817 14.673 1.00 89.62 167 GLY A O 1
ATOM 1303 N N . GLU A 1 168 ? -7.255 3.382 15.774 1.00 89.25 168 GLU A N 1
ATOM 1304 C CA . GLU A 1 168 ? -7.709 2.964 17.108 1.00 89.25 168 GLU A CA 1
ATOM 1305 C C . GLU A 1 168 ? -8.926 3.773 17.569 1.00 89.25 168 GLU A C 1
ATOM 1307 O O . GLU A 1 168 ? -9.951 3.195 17.930 1.00 89.25 168 GLU A O 1
ATOM 1312 N N . ALA A 1 169 ? -8.876 5.105 17.446 1.00 88.75 169 ALA A N 1
ATOM 1313 C CA . ALA A 1 169 ? -9.998 5.974 17.801 1.00 88.75 169 ALA A CA 1
ATOM 1314 C C . ALA A 1 169 ? -11.271 5.666 16.983 1.00 88.75 169 ALA A C 1
ATOM 1316 O O . ALA A 1 169 ? -12.388 5.660 17.521 1.00 88.75 169 ALA A O 1
ATOM 1317 N N . PHE A 1 170 ? -11.122 5.378 15.684 1.00 89.12 170 PHE A N 1
ATOM 1318 C CA . PHE A 1 170 ? -12.240 4.943 14.844 1.00 89.12 170 PHE A CA 1
ATOM 1319 C C . PHE A 1 170 ? -12.735 3.537 15.207 1.00 89.12 170 PHE A C 1
ATOM 1321 O O . PHE A 1 170 ? -13.946 3.313 15.240 1.00 89.12 170 PHE A O 1
ATOM 1328 N N . GLY A 1 171 ? -11.831 2.610 15.526 1.00 89.25 171 GLY A N 1
ATOM 1329 C CA . GLY A 1 171 ? -12.168 1.257 15.966 1.00 89.25 171 GLY A CA 1
ATOM 1330 C C . GLY A 1 171 ? -12.957 1.238 17.278 1.00 89.25 171 GLY A C 1
ATOM 1331 O O . GLY A 1 171 ? -13.961 0.533 17.391 1.00 89.25 171 GLY A O 1
ATOM 1332 N N . ASP A 1 172 ? -12.576 2.070 18.246 1.00 88.12 172 ASP A N 1
ATOM 1333 C CA . ASP A 1 172 ? -13.288 2.204 19.520 1.00 88.12 172 ASP A CA 1
ATOM 1334 C C . ASP A 1 172 ? -14.687 2.794 19.338 1.00 88.12 172 ASP A C 1
ATOM 1336 O O . ASP A 1 172 ? -15.664 2.314 19.922 1.00 88.12 172 ASP A O 1
ATOM 1340 N N . SER A 1 173 ? -14.809 3.786 18.454 1.00 87.81 173 SER A N 1
ATOM 1341 C CA . SER A 1 173 ? -16.104 4.351 18.072 1.00 87.81 173 SER A CA 1
ATOM 1342 C C . SER A 1 173 ? -17.001 3.297 17.409 1.00 87.81 173 SER A C 1
ATOM 1344 O O . SER A 1 173 ? -18.201 3.237 17.685 1.00 87.81 173 SER A O 1
ATOM 1346 N N . LEU A 1 174 ? -16.428 2.417 16.580 1.00 89.25 174 LEU A N 1
ATOM 1347 C CA . LEU A 1 174 ? -17.163 1.328 15.937 1.00 89.25 174 LEU A CA 1
ATOM 1348 C C . LEU A 1 174 ? -17.639 0.274 16.948 1.00 89.25 174 LEU A C 1
ATOM 1350 O O . LEU A 1 174 ? -18.750 -0.240 16.815 1.00 89.25 174 LEU A O 1
ATOM 1354 N N . ARG A 1 175 ? -16.862 0.006 18.005 1.00 86.81 175 ARG A N 1
ATOM 1355 C CA . ARG A 1 175 ? -17.264 -0.892 19.101 1.00 86.81 175 ARG A CA 1
ATOM 1356 C C . ARG A 1 175 ? -18.525 -0.397 19.816 1.00 86.81 175 ARG A C 1
ATOM 1358 O O . ARG A 1 175 ? -19.401 -1.199 20.133 1.00 86.81 175 ARG A O 1
ATOM 1365 N N . TYR A 1 176 ? -18.662 0.913 20.024 1.00 87.25 176 TYR A N 1
ATOM 1366 C CA . TYR A 1 176 ? -19.885 1.499 20.589 1.00 87.25 176 TYR A CA 1
ATOM 1367 C C . TYR A 1 176 ? -21.100 1.313 19.667 1.00 87.25 176 TYR A C 1
ATOM 1369 O O . TYR A 1 176 ? -22.203 1.011 20.126 1.00 87.25 176 TYR A O 1
ATOM 1377 N N . VAL A 1 177 ? -20.902 1.460 18.353 1.00 86.19 177 VAL A N 1
ATOM 1378 C CA . VAL A 1 177 ? -21.956 1.216 17.356 1.00 86.19 177 VAL A CA 1
ATOM 1379 C C . VAL A 1 177 ? -22.370 -0.259 17.351 1.00 86.19 177 VAL A C 1
ATOM 1381 O O . VAL A 1 177 ? -23.566 -0.546 17.302 1.00 86.19 177 VAL A O 1
ATOM 1384 N N . ALA A 1 178 ? -21.413 -1.179 17.505 1.00 87.44 178 ALA A N 1
ATOM 1385 C CA . ALA A 1 178 ? -21.664 -2.618 17.579 1.00 87.44 178 ALA A CA 1
ATOM 1386 C C . ALA A 1 178 ? -22.595 -3.012 18.729 1.00 87.44 178 ALA A C 1
ATOM 1388 O O . ALA A 1 178 ? -23.461 -3.862 18.551 1.00 87.44 178 ALA A O 1
ATOM 1389 N N . GLN A 1 179 ? -22.484 -2.345 19.881 1.00 86.88 179 GLN A N 1
ATOM 1390 C CA . GLN A 1 179 ? -23.369 -2.586 21.026 1.00 86.88 179 GLN A CA 1
ATOM 1391 C C . GLN A 1 179 ? -24.827 -2.177 20.763 1.00 86.88 179 GLN A C 1
ATOM 1393 O O . GLN A 1 179 ? -25.729 -2.647 21.453 1.00 86.88 179 GLN A O 1
ATOM 1398 N N . ARG A 1 180 ? -25.075 -1.279 19.798 1.00 87.75 180 ARG A N 1
ATOM 1399 C CA . ARG A 1 180 ? -26.424 -0.798 19.466 1.00 87.75 180 ARG A CA 1
ATOM 1400 C C . ARG A 1 180 ? -27.030 -1.488 18.250 1.00 87.75 180 ARG A C 1
ATOM 1402 O O . ARG A 1 180 ? -28.248 -1.641 18.205 1.00 87.75 180 ARG A O 1
ATOM 1409 N N . SER A 1 181 ? -26.223 -1.837 17.250 1.00 91.88 181 SER A N 1
ATOM 1410 C CA . SER A 1 181 ? -26.699 -2.465 16.017 1.00 91.88 181 SER A CA 1
ATOM 1411 C C . SER A 1 181 ? -25.586 -3.229 15.307 1.00 91.88 181 SER A C 1
ATOM 1413 O O . SER A 1 181 ? -24.643 -2.635 14.787 1.00 91.88 181 SER A O 1
ATOM 1415 N N . GLU A 1 182 ? -25.749 -4.546 15.204 1.00 88.81 182 GLU A N 1
ATOM 1416 C CA . GLU A 1 182 ? -24.845 -5.430 14.457 1.00 88.81 182 GLU A CA 1
ATOM 1417 C C . GLU A 1 182 ? -24.898 -5.146 12.947 1.00 88.81 182 GLU A C 1
ATOM 1419 O O . GLU A 1 182 ? -23.874 -5.106 12.268 1.00 88.81 182 GLU A O 1
ATOM 1424 N N . ILE A 1 183 ? -26.091 -4.839 12.424 1.00 93.62 183 ILE A N 1
ATOM 1425 C CA . ILE A 1 183 ? -26.299 -4.510 11.006 1.00 93.62 183 ILE A CA 1
ATOM 1426 C C . ILE A 1 183 ? -25.514 -3.250 10.622 1.00 93.62 183 ILE A C 1
ATOM 1428 O O . ILE A 1 183 ? -24.942 -3.180 9.534 1.00 93.62 183 ILE A O 1
ATOM 1432 N N . ALA A 1 184 ? -25.455 -2.256 11.515 1.00 91.56 184 ALA A N 1
ATOM 1433 C CA . ALA A 1 184 ? -24.689 -1.039 11.266 1.00 91.56 184 ALA A CA 1
ATOM 1434 C C . ALA A 1 184 ? -23.187 -1.331 11.129 1.00 91.56 184 ALA A C 1
ATOM 1436 O O . ALA A 1 184 ? -22.534 -0.745 10.269 1.00 91.56 184 ALA A O 1
ATOM 1437 N N . VAL A 1 185 ? -22.650 -2.269 11.916 1.00 92.50 185 VAL A N 1
ATOM 1438 C CA . VAL A 1 185 ? -21.239 -2.673 11.825 1.00 92.50 185 VAL A CA 1
ATOM 1439 C C . VAL A 1 185 ? -20.949 -3.351 10.498 1.00 92.50 185 VAL A C 1
ATOM 1441 O O . VAL A 1 185 ? -19.955 -3.005 9.872 1.00 92.50 185 VAL A O 1
ATOM 1444 N N . PHE A 1 186 ? -21.818 -4.244 10.019 1.00 94.12 186 PHE A N 1
ATOM 1445 C CA . PHE A 1 186 ? -21.623 -4.881 8.713 1.00 94.12 186 PHE A CA 1
ATOM 1446 C C . PHE A 1 186 ? -21.632 -3.871 7.566 1.00 94.12 186 PHE A C 1
ATOM 1448 O O . PHE A 1 186 ? -20.789 -3.948 6.676 1.00 94.12 186 PHE A O 1
ATOM 1455 N N . LEU A 1 187 ? -22.529 -2.881 7.598 1.00 95.38 187 LEU A N 1
ATOM 1456 C CA . LEU A 1 187 ? -22.550 -1.825 6.582 1.00 95.38 187 LEU A CA 1
ATOM 1457 C C . LEU A 1 187 ? -21.293 -0.949 6.634 1.00 95.38 187 LEU A C 1
ATOM 1459 O O . LEU A 1 187 ? -20.743 -0.604 5.587 1.00 95.38 187 LEU A O 1
ATOM 1463 N N . ILE A 1 188 ? -20.816 -0.615 7.835 1.00 94.75 188 ILE A N 1
ATOM 1464 C CA . ILE A 1 188 ? -19.578 0.151 8.007 1.00 94.75 188 ILE A CA 1
ATOM 1465 C C . ILE A 1 188 ? -18.365 -0.677 7.567 1.00 94.75 188 ILE A C 1
ATOM 1467 O O . ILE A 1 188 ? -17.525 -0.154 6.845 1.00 94.75 188 ILE A O 1
ATOM 1471 N N . ALA A 1 189 ? -18.284 -1.960 7.926 1.00 93.88 189 ALA A N 1
ATOM 1472 C CA . ALA A 1 189 ? -17.207 -2.864 7.520 1.00 93.88 189 ALA A CA 1
ATOM 1473 C C . ALA A 1 189 ? -17.168 -3.052 5.997 1.00 93.88 189 ALA A C 1
ATOM 1475 O O . ALA A 1 189 ? -16.102 -2.967 5.393 1.00 93.88 189 ALA A O 1
ATOM 1476 N N . PHE A 1 190 ? -18.332 -3.212 5.363 1.00 96.50 190 PHE A N 1
ATOM 1477 C CA . PHE A 1 190 ? -18.454 -3.261 3.907 1.00 96.50 190 PHE A CA 1
ATOM 1478 C C . PHE A 1 190 ? -17.957 -1.965 3.250 1.00 96.50 190 PHE A C 1
ATOM 1480 O O . PHE A 1 190 ? -17.150 -1.999 2.319 1.00 96.50 190 PHE A O 1
ATOM 1487 N N . GLY A 1 191 ? -18.409 -0.812 3.755 1.00 96.25 191 GLY A N 1
ATOM 1488 C CA . GLY A 1 191 ? -17.993 0.500 3.260 1.00 96.25 191 GLY A CA 1
ATOM 1489 C C . GLY A 1 191 ? -16.502 0.777 3.474 1.00 96.25 191 GLY A C 1
ATOM 1490 O O . GLY A 1 191 ? -15.850 1.316 2.581 1.00 96.25 191 GLY A O 1
ATOM 1491 N N . LEU A 1 192 ? -15.946 0.366 4.617 1.00 94.19 192 LEU A N 1
ATOM 1492 C CA . LEU A 1 192 ? -14.515 0.448 4.909 1.00 94.19 192 LEU A CA 1
ATOM 1493 C C . LEU A 1 192 ? -13.703 -0.455 3.982 1.00 94.19 192 LEU A C 1
ATOM 1495 O O . LEU A 1 192 ? -12.688 0.003 3.474 1.00 94.19 192 LEU A O 1
ATOM 1499 N N . GLY A 1 193 ? -14.157 -1.678 3.695 1.00 95.00 193 GLY A N 1
ATOM 1500 C CA . GLY A 1 193 ? -13.498 -2.562 2.728 1.00 95.00 193 GLY A CA 1
ATOM 1501 C C . GLY A 1 193 ? -13.395 -1.922 1.341 1.00 95.00 193 GLY A C 1
ATOM 1502 O O . GLY A 1 193 ? -12.315 -1.894 0.754 1.00 95.00 193 GLY A O 1
ATOM 1503 N N . ILE A 1 194 ? -14.479 -1.297 0.867 1.00 96.44 194 ILE A N 1
ATOM 1504 C CA . ILE A 1 194 ? -14.455 -0.511 -0.376 1.00 96.44 194 ILE A CA 1
ATOM 1505 C C . ILE A 1 194 ? -13.479 0.667 -0.258 1.00 96.44 194 ILE A C 1
ATOM 1507 O O . ILE A 1 194 ? -12.665 0.900 -1.153 1.00 96.44 194 ILE A O 1
ATOM 1511 N N . GLY A 1 195 ? -13.545 1.408 0.850 1.00 94.62 195 GLY A N 1
ATOM 1512 C CA . GLY A 1 195 ? -12.691 2.564 1.113 1.00 94.62 195 GLY A CA 1
ATOM 1513 C C . GLY A 1 195 ? -11.199 2.227 1.125 1.00 94.62 195 GLY A C 1
ATOM 1514 O O . GLY A 1 195 ? -10.416 2.971 0.543 1.00 94.62 195 GLY A O 1
ATOM 1515 N N . VAL A 1 196 ? -10.805 1.093 1.714 1.00 93.56 196 VAL A N 1
ATOM 1516 C CA . VAL A 1 196 ? -9.410 0.625 1.778 1.00 93.56 196 VAL A CA 1
ATOM 1517 C C . VAL A 1 196 ? -8.852 0.364 0.380 1.00 93.56 196 VAL A C 1
ATOM 1519 O O . VAL A 1 196 ? -7.752 0.820 0.085 1.00 93.56 196 VAL A O 1
ATOM 1522 N N . THR A 1 197 ? -9.612 -0.276 -0.515 1.00 94.69 197 THR A N 1
ATOM 1523 C CA . THR A 1 197 ? -9.173 -0.499 -1.906 1.00 94.69 197 THR A CA 1
ATOM 1524 C C . THR A 1 197 ? -8.980 0.814 -2.669 1.00 94.69 197 THR A C 1
ATOM 1526 O O . THR A 1 197 ? -8.059 0.940 -3.471 1.00 94.69 197 THR A O 1
ATOM 1529 N N . TYR A 1 198 ? -9.822 1.821 -2.421 1.00 92.62 198 TYR A N 1
ATOM 1530 C CA . TYR A 1 198 ? -9.649 3.151 -3.018 1.00 92.62 198 TYR A CA 1
ATOM 1531 C C . TYR A 1 198 ? -8.500 3.950 -2.396 1.00 92.62 198 TYR A C 1
ATOM 1533 O O . TYR A 1 198 ? -7.886 4.766 -3.083 1.00 92.62 198 TYR A O 1
ATOM 1541 N N . ALA A 1 199 ? -8.234 3.736 -1.109 1.00 91.69 199 ALA A N 1
ATOM 1542 C CA . ALA A 1 199 ? -7.129 4.353 -0.389 1.00 91.69 199 ALA A CA 1
ATOM 1543 C C . ALA A 1 199 ? -5.777 3.707 -0.724 1.00 91.69 199 ALA A C 1
ATOM 1545 O O . ALA A 1 199 ? -4.740 4.310 -0.453 1.00 91.69 199 ALA A O 1
ATOM 1546 N N . GLU A 1 200 ? -5.771 2.510 -1.317 1.00 93.25 200 GLU A N 1
ATOM 1547 C CA . GLU A 1 200 ? -4.556 1.814 -1.715 1.00 93.25 200 GLU A CA 1
ATOM 1548 C C . GLU A 1 200 ? -3.823 2.584 -2.833 1.00 93.25 200 GLU A C 1
ATOM 1550 O O . GLU A 1 200 ? -4.305 2.671 -3.970 1.00 93.25 200 GLU A O 1
ATOM 1555 N N . PRO A 1 201 ? -2.620 3.126 -2.566 1.00 88.50 201 PRO A N 1
ATOM 1556 C CA . PRO A 1 201 ? -1.909 3.945 -3.544 1.00 88.50 201 PRO A CA 1
ATOM 1557 C C . PRO A 1 201 ? -1.414 3.133 -4.750 1.00 88.50 201 PRO A C 1
ATOM 1559 O O . PRO A 1 201 ? -1.307 3.678 -5.850 1.00 88.50 201 PRO A O 1
ATOM 1562 N N . ALA A 1 202 ? -1.150 1.833 -4.579 1.00 89.06 202 ALA A N 1
ATOM 1563 C CA . ALA A 1 202 ? -0.648 0.965 -5.644 1.00 89.06 202 ALA A CA 1
ATOM 1564 C C . ALA A 1 202 ? -1.641 0.851 -6.812 1.00 89.06 202 ALA A C 1
ATOM 1566 O O . ALA A 1 202 ? -1.249 0.971 -7.972 1.00 89.06 202 ALA A O 1
ATOM 1567 N N . VAL A 1 203 ? -2.941 0.749 -6.517 1.00 89.75 203 VAL A N 1
ATOM 1568 C CA . VAL A 1 203 ? -4.016 0.751 -7.523 1.00 89.75 203 VAL A CA 1
ATOM 1569 C C . VAL A 1 203 ? -4.014 2.044 -8.351 1.00 89.75 203 VAL A C 1
ATOM 1571 O O . VAL A 1 203 ? -4.306 2.029 -9.550 1.00 89.75 203 VAL A O 1
ATOM 1574 N N . GLY A 1 204 ? -3.648 3.174 -7.739 1.00 87.62 204 GLY A N 1
ATOM 1575 C CA . GLY A 1 204 ? -3.469 4.449 -8.433 1.00 87.62 204 GLY A CA 1
ATOM 1576 C C . GLY A 1 204 ? -2.279 4.440 -9.395 1.00 87.62 204 GLY A C 1
ATOM 1577 O O . GLY A 1 204 ? -2.416 4.878 -10.539 1.00 87.62 204 GLY A O 1
ATOM 1578 N N . VAL A 1 205 ? -1.139 3.900 -8.957 1.00 91.81 205 VAL A N 1
ATOM 1579 C CA . VAL A 1 205 ? 0.087 3.799 -9.767 1.00 91.81 205 VAL A CA 1
ATOM 1580 C C . VAL A 1 205 ? -0.114 2.878 -10.972 1.00 91.81 205 VAL A C 1
ATOM 1582 O O . VAL A 1 205 ? 0.271 3.244 -12.079 1.00 91.81 205 VAL A O 1
ATOM 1585 N N . LEU A 1 206 ? -0.815 1.751 -10.812 1.00 88.94 206 LEU A N 1
ATOM 1586 C CA . LEU A 1 206 ? -1.098 0.817 -11.914 1.00 88.94 206 LEU A CA 1
ATOM 1587 C C . LEU A 1 206 ? -1.799 1.479 -13.114 1.00 88.94 206 LEU A C 1
ATOM 1589 O O . LEU A 1 206 ? -1.547 1.122 -14.262 1.00 88.94 206 LEU A O 1
ATOM 1593 N N . ARG A 1 207 ? -2.657 2.478 -12.878 1.00 89.44 207 ARG A N 1
ATOM 1594 C CA . ARG A 1 207 ? -3.337 3.231 -13.952 1.00 89.44 207 ARG A CA 1
ATOM 1595 C C . ARG A 1 207 ? -2.395 4.161 -14.712 1.00 89.44 207 ARG A C 1
ATOM 1597 O O . ARG A 1 207 ? -2.625 4.438 -15.892 1.00 89.44 207 ARG A O 1
ATOM 1604 N N . LEU A 1 208 ? -1.381 4.688 -14.025 1.00 90.94 208 LEU A N 1
ATOM 1605 C CA . LEU A 1 208 ? -0.345 5.522 -14.630 1.00 90.94 208 LEU A CA 1
ATOM 1606 C C . LEU A 1 208 ? 0.580 4.660 -15.488 1.00 90.94 208 LEU A C 1
ATOM 1608 O O . LEU A 1 208 ? 0.801 5.004 -16.645 1.00 90.94 208 LEU A O 1
ATOM 1612 N N . GLU A 1 209 ? 1.004 3.509 -14.966 1.00 88.56 209 GLU A N 1
ATOM 1613 C CA . GLU A 1 209 ? 1.806 2.527 -15.706 1.00 88.56 209 GLU A CA 1
ATOM 1614 C C . GLU A 1 209 ? 1.045 1.954 -16.911 1.00 88.56 209 GLU A C 1
ATOM 1616 O O . GLU A 1 209 ? 1.604 1.787 -17.993 1.00 88.56 209 GLU A O 1
ATOM 1621 N N . GLY A 1 210 ? -0.274 1.770 -16.791 1.00 88.25 210 GLY A N 1
ATOM 1622 C CA . GLY A 1 210 ? -1.131 1.339 -17.897 1.00 88.25 210 GLY A CA 1
ATOM 1623 C C . GLY A 1 210 ? -1.148 2.282 -19.109 1.00 88.25 210 GLY A C 1
ATOM 1624 O O . GLY A 1 210 ? -1.558 1.865 -20.188 1.00 88.25 210 GLY A O 1
ATOM 1625 N N . LYS A 1 211 ? -0.686 3.537 -18.977 1.00 89.31 211 LYS A N 1
ATOM 1626 C CA . LYS A 1 211 ? -0.542 4.463 -20.119 1.00 89.31 211 LYS A CA 1
ATOM 1627 C C . LYS A 1 211 ? 0.632 4.118 -21.031 1.00 89.31 211 LYS A C 1
ATOM 1629 O O . LYS A 1 211 ? 0.637 4.565 -22.173 1.00 89.31 211 LYS A O 1
ATOM 1634 N N . ALA A 1 212 ? 1.619 3.379 -20.529 1.00 88.88 212 ALA A N 1
ATOM 1635 C CA . ALA A 1 212 ? 2.791 2.968 -21.297 1.00 88.88 212 ALA A CA 1
ATOM 1636 C C . ALA A 1 212 ? 2.543 1.697 -22.132 1.00 88.88 212 ALA A C 1
ATOM 1638 O O . ALA A 1 212 ? 3.392 1.323 -22.937 1.00 88.88 212 ALA A O 1
ATOM 1639 N N . VAL A 1 213 ? 1.392 1.038 -21.952 1.00 90.75 213 VAL A N 1
ATOM 1640 C CA . VAL A 1 213 ? 1.016 -0.183 -22.676 1.00 90.75 213 VAL A CA 1
ATOM 1641 C C . VAL A 1 213 ? 0.502 0.168 -24.073 1.00 90.75 213 VAL A C 1
ATOM 1643 O O . VAL A 1 213 ? -0.386 1.011 -24.217 1.00 90.75 213 VAL A O 1
ATOM 1646 N N . ASP A 1 214 ? 1.033 -0.501 -25.100 1.00 91.94 214 ASP A N 1
ATOM 1647 C CA . ASP A 1 214 ? 0.580 -0.342 -26.483 1.00 91.94 214 ASP A CA 1
ATOM 1648 C C . ASP A 1 214 ? -0.782 -1.045 -26.693 1.00 91.94 214 ASP A C 1
ATOM 1650 O O . ASP A 1 214 ? -0.867 -2.273 -26.563 1.00 91.94 214 ASP A O 1
ATOM 1654 N N . PRO A 1 215 ? -1.856 -0.311 -27.046 1.00 91.19 215 PRO A N 1
ATOM 1655 C CA . PRO A 1 215 ? -3.175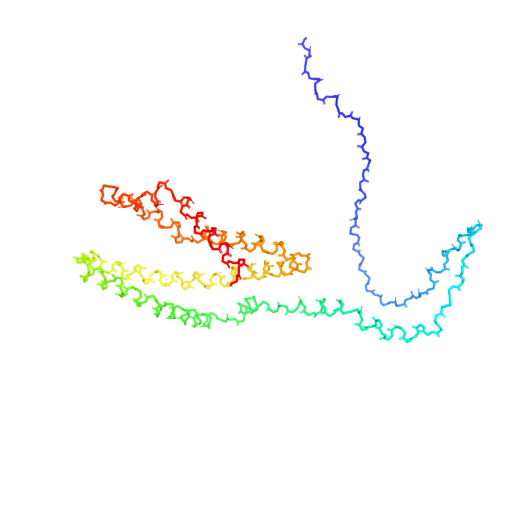 -0.897 -27.277 1.00 91.19 215 PRO A CA 1
ATOM 1656 C C . PRO A 1 215 ? -3.229 -1.864 -28.470 1.00 91.19 215 PRO A C 1
ATOM 1658 O O . PRO A 1 215 ? -4.160 -2.666 -28.538 1.00 91.19 215 PRO A O 1
ATOM 1661 N N . ALA A 1 216 ? -2.281 -1.795 -29.413 1.00 92.62 216 ALA A N 1
ATOM 1662 C CA . ALA A 1 216 ? -2.238 -2.696 -30.564 1.00 92.62 216 ALA A CA 1
ATOM 1663 C C . ALA A 1 216 ? -1.713 -4.095 -30.205 1.00 92.62 216 ALA A C 1
ATOM 1665 O O . ALA A 1 216 ? -2.103 -5.072 -30.846 1.00 92.62 216 ALA A O 1
ATOM 1666 N N . LEU A 1 217 ? -0.846 -4.190 -29.192 1.00 92.38 217 LEU A N 1
ATOM 1667 C CA . LEU A 1 217 ? -0.255 -5.449 -28.739 1.00 92.38 217 LEU A CA 1
ATOM 1668 C C . LEU A 1 217 ? -1.088 -6.084 -27.621 1.00 92.38 217 LEU A C 1
ATOM 1670 O O . LEU A 1 217 ? -1.435 -7.259 -27.719 1.00 92.38 217 LEU A O 1
ATOM 1674 N N . ASP A 1 218 ? -1.486 -5.291 -26.620 1.00 92.19 218 ASP A N 1
ATOM 1675 C CA . ASP A 1 218 ? -2.164 -5.780 -25.413 1.00 92.19 218 ASP A CA 1
ATOM 1676 C C . ASP A 1 218 ? -3.504 -5.058 -25.161 1.00 92.19 218 ASP A C 1
ATOM 1678 O O . ASP A 1 218 ? -3.671 -4.322 -24.176 1.00 92.19 218 ASP A O 1
ATOM 1682 N N . PRO A 1 219 ? -4.518 -5.283 -26.021 1.00 91.19 219 PRO A N 1
ATOM 1683 C CA . PRO A 1 219 ? -5.784 -4.551 -25.964 1.00 91.19 219 PRO A CA 1
ATOM 1684 C C . PRO A 1 219 ? -6.564 -4.794 -24.662 1.00 91.19 219 PRO A C 1
ATOM 1686 O O . PRO A 1 219 ? -7.234 -3.892 -24.154 1.00 91.19 219 PRO A O 1
ATOM 1689 N N . TYR A 1 220 ? -6.477 -5.991 -24.074 1.00 92.56 220 TYR A N 1
ATOM 1690 C CA . TYR A 1 220 ? -7.189 -6.320 -22.832 1.00 92.56 220 TYR A CA 1
ATOM 1691 C C . TYR A 1 220 ? -6.611 -5.597 -21.608 1.00 92.56 220 TYR A C 1
ATOM 1693 O O . TYR A 1 220 ? -7.358 -5.087 -20.776 1.00 92.56 220 TYR A O 1
ATOM 1701 N N . VAL A 1 221 ? -5.284 -5.501 -21.507 1.00 90.94 221 VAL A N 1
ATOM 1702 C CA . VAL A 1 221 ? -4.624 -4.808 -20.390 1.00 90.94 221 VAL A CA 1
ATOM 1703 C C . VAL A 1 221 ? -4.872 -3.305 -20.488 1.00 90.94 221 VAL A C 1
ATOM 1705 O O . VAL A 1 221 ? -5.258 -2.674 -19.502 1.00 90.94 221 VAL A O 1
ATOM 1708 N N . TYR A 1 222 ? -4.748 -2.746 -21.696 1.00 91.81 222 TYR A N 1
ATOM 1709 C CA . TYR A 1 222 ? -5.042 -1.340 -21.953 1.00 91.81 222 TYR A CA 1
ATOM 1710 C C . TYR A 1 222 ? -6.494 -0.984 -21.596 1.00 91.81 222 TYR A C 1
ATOM 1712 O O . TYR A 1 222 ? -6.755 -0.000 -20.902 1.00 91.81 222 TYR A O 1
ATOM 1720 N N . THR A 1 223 ? -7.462 -1.804 -22.013 1.00 91.81 223 THR A N 1
ATOM 1721 C CA . THR A 1 223 ? -8.879 -1.545 -21.713 1.00 91.81 223 THR A CA 1
ATOM 1722 C C . THR A 1 223 ? -9.188 -1.612 -20.216 1.00 91.81 223 THR A C 1
ATOM 1724 O O . THR A 1 223 ? -9.931 -0.759 -19.727 1.00 91.81 223 THR A O 1
ATOM 1727 N N . LEU A 1 224 ? -8.593 -2.543 -19.463 1.00 92.06 224 LEU A N 1
ATOM 1728 C CA . LEU A 1 224 ? -8.790 -2.639 -18.011 1.00 92.06 224 LEU A CA 1
ATOM 1729 C C . LEU A 1 224 ? -8.140 -1.482 -17.234 1.00 92.06 224 LEU A C 1
ATOM 1731 O O . LEU A 1 224 ? -8.755 -0.951 -16.309 1.00 92.06 224 LEU A O 1
ATOM 1735 N N . LEU A 1 225 ? -6.922 -1.073 -17.603 1.00 92.50 225 LEU A N 1
ATOM 1736 C CA . LEU A 1 225 ? -6.166 -0.050 -16.869 1.00 92.50 225 LEU A CA 1
ATOM 1737 C C . LEU A 1 225 ? -6.500 1.392 -17.283 1.00 92.50 225 LEU A C 1
ATOM 1739 O O . LEU A 1 225 ? -6.380 2.290 -16.448 1.00 92.50 225 LEU A O 1
ATOM 1743 N N . GLN A 1 226 ? -6.916 1.632 -18.534 1.00 90.38 226 GLN A N 1
ATOM 1744 C CA . GLN A 1 226 ? -7.221 2.979 -19.042 1.00 90.38 226 GLN A CA 1
ATOM 1745 C C . GLN A 1 226 ? -8.695 3.232 -19.337 1.00 90.38 226 GLN A C 1
ATOM 1747 O O . GLN A 1 226 ? -9.211 4.291 -18.983 1.00 90.38 226 GLN A O 1
ATOM 1752 N N . LEU A 1 227 ? -9.391 2.280 -19.956 1.00 91.19 227 LEU A N 1
ATOM 1753 C CA . LEU A 1 227 ? -10.753 2.524 -20.433 1.00 91.19 227 LEU A CA 1
ATOM 1754 C C . LEU A 1 227 ? -11.811 2.275 -19.342 1.00 91.19 227 LEU A C 1
ATOM 1756 O O . LEU A 1 227 ? -12.771 3.035 -19.236 1.00 91.19 227 LEU A O 1
ATOM 1760 N N . TRP A 1 228 ? -11.603 1.268 -18.485 1.00 93.00 228 TRP A N 1
ATOM 1761 C CA . TRP A 1 228 ? -12.513 0.903 -17.386 1.00 93.00 228 TRP A CA 1
ATOM 1762 C C . TRP A 1 228 ? -11.850 0.850 -15.991 1.00 93.00 228 TRP A C 1
ATOM 1764 O O . TRP A 1 228 ? -12.180 -0.028 -15.185 1.00 93.00 228 TRP A O 1
ATOM 1774 N N . PRO A 1 229 ? -10.951 1.791 -15.636 1.00 90.50 229 PRO A N 1
ATOM 1775 C CA . PRO A 1 229 ? -10.198 1.719 -14.388 1.00 90.50 229 PRO A CA 1
ATOM 1776 C C . PRO A 1 229 ? -11.088 1.828 -13.150 1.00 90.50 229 PRO A C 1
ATOM 1778 O O . PRO A 1 229 ? -10.775 1.254 -12.108 1.00 90.50 229 PRO A O 1
ATOM 1781 N N . SER A 1 230 ? -12.176 2.596 -13.221 1.00 90.19 230 SER A N 1
ATOM 1782 C CA . SER A 1 230 ? -13.137 2.728 -12.124 1.00 90.19 230 SER A CA 1
ATOM 1783 C C . SER A 1 230 ? -13.908 1.429 -11.906 1.00 90.19 230 SER A C 1
ATOM 1785 O O . SER A 1 230 ? -14.048 0.999 -10.767 1.00 9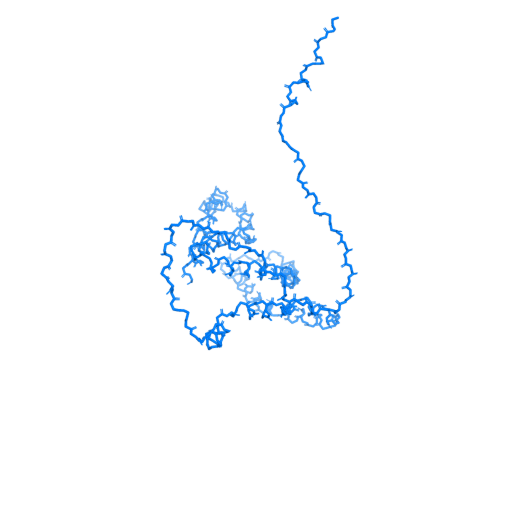0.19 230 SER A O 1
ATOM 1787 N N . THR A 1 231 ? -14.344 0.770 -12.981 1.00 93.56 231 THR A N 1
ATOM 1788 C CA . THR A 1 231 ? -15.057 -0.510 -12.918 1.00 93.56 231 THR A CA 1
ATOM 1789 C C . THR A 1 231 ? -14.174 -1.617 -12.358 1.00 93.56 231 THR A C 1
ATOM 1791 O O . THR A 1 231 ? -14.622 -2.335 -11.468 1.00 93.56 231 THR A O 1
ATOM 1794 N N . LEU A 1 232 ? -12.911 -1.708 -12.795 1.00 93.12 232 LEU A N 1
ATOM 1795 C CA . LEU A 1 232 ? -11.940 -2.655 -12.238 1.00 93.12 232 LEU A CA 1
ATOM 1796 C C . LEU A 1 232 ? -11.847 -2.501 -10.712 1.00 93.12 232 LEU A C 1
ATOM 1798 O O . LEU A 1 232 ? -12.043 -3.460 -9.968 1.00 93.12 232 LEU A O 1
ATOM 1802 N N . VAL A 1 233 ? -11.643 -1.272 -10.235 1.00 94.31 233 VAL A N 1
ATOM 1803 C CA . VAL A 1 233 ? -11.517 -1.009 -8.797 1.00 94.31 233 VAL A CA 1
ATOM 1804 C C . VAL A 1 233 ? -12.820 -1.265 -8.051 1.00 94.31 233 VAL A C 1
ATOM 1806 O O . VAL A 1 233 ? -12.776 -1.859 -6.985 1.00 94.31 233 VAL A O 1
ATOM 1809 N N . MET A 1 234 ? -13.981 -0.927 -8.617 1.00 94.50 234 MET A N 1
ATOM 1810 C CA . MET A 1 234 ? -15.277 -1.237 -8.002 1.00 94.50 234 MET A CA 1
ATOM 1811 C C . MET A 1 234 ? -15.506 -2.744 -7.840 1.00 94.50 234 MET A C 1
ATOM 1813 O O . MET A 1 234 ? -16.043 -3.172 -6.819 1.00 94.50 234 MET A O 1
ATOM 1817 N N . THR A 1 235 ? -15.093 -3.567 -8.809 1.00 95.56 235 THR A N 1
ATOM 1818 C CA . THR A 1 235 ? -15.231 -5.032 -8.695 1.00 95.56 235 THR A CA 1
ATOM 1819 C C . THR A 1 235 ? -14.350 -5.610 -7.589 1.00 95.56 235 THR A C 1
ATOM 1821 O O . THR A 1 235 ? -14.820 -6.417 -6.792 1.00 95.56 235 THR A O 1
ATOM 1824 N N . ILE A 1 236 ? -13.106 -5.140 -7.471 1.00 95.25 236 ILE A N 1
ATOM 1825 C CA . ILE A 1 236 ? -12.198 -5.554 -6.394 1.00 95.25 236 ILE A CA 1
ATOM 1826 C C . ILE A 1 236 ? -12.723 -5.049 -5.046 1.00 95.25 236 ILE A C 1
ATOM 1828 O O . ILE A 1 236 ? -12.855 -5.825 -4.105 1.00 95.25 236 ILE A O 1
ATOM 1832 N N . ALA A 1 237 ? -13.097 -3.772 -4.971 1.00 96.44 237 ALA A N 1
ATOM 1833 C CA . ALA A 1 237 ? -13.567 -3.114 -3.758 1.00 96.44 237 ALA A CA 1
ATOM 1834 C C . ALA A 1 237 ? -14.840 -3.762 -3.198 1.00 96.44 237 ALA A C 1
ATOM 1836 O O . ALA A 1 237 ? -14.964 -3.949 -1.991 1.00 96.44 237 ALA A O 1
ATOM 1837 N N . THR A 1 238 ? -15.778 -4.148 -4.066 1.00 96.88 238 THR A N 1
ATOM 1838 C CA . THR A 1 238 ? -16.976 -4.888 -3.642 1.00 96.88 238 THR A CA 1
ATOM 1839 C C . THR A 1 238 ? -16.629 -6.287 -3.139 1.00 96.88 238 THR A C 1
ATOM 1841 O O . THR A 1 238 ? -17.165 -6.692 -2.113 1.00 96.88 238 THR A O 1
ATOM 1844 N N . GLY A 1 239 ? -15.693 -6.994 -3.784 1.00 97.06 239 GLY A N 1
ATOM 1845 C CA . GLY A 1 239 ? -15.188 -8.284 -3.300 1.00 97.06 239 GLY A CA 1
ATOM 1846 C C . GLY A 1 239 ? -14.526 -8.189 -1.921 1.00 97.06 239 GLY A C 1
ATOM 1847 O O . GLY A 1 239 ? -14.865 -8.957 -1.022 1.00 97.06 239 GLY A O 1
ATOM 1848 N N . VAL A 1 240 ? -13.645 -7.204 -1.724 1.00 97.00 240 VAL A N 1
ATOM 1849 C CA . VAL A 1 240 ? -13.001 -6.927 -0.428 1.00 97.00 240 VAL A CA 1
ATOM 1850 C C . VAL A 1 240 ? -14.042 -6.538 0.622 1.00 97.00 240 VAL A C 1
ATOM 1852 O O . VAL A 1 240 ? -14.019 -7.073 1.725 1.00 97.00 240 VAL A O 1
ATOM 1855 N N . GLY A 1 241 ? -15.006 -5.681 0.275 1.00 97.06 241 GLY A N 1
ATOM 1856 C CA . GLY A 1 241 ? -16.109 -5.308 1.161 1.00 97.06 241 GLY A CA 1
ATOM 1857 C C . GLY A 1 241 ? -16.922 -6.516 1.631 1.00 97.06 241 GLY A C 1
ATOM 1858 O O . GLY A 1 241 ? -17.199 -6.635 2.822 1.00 97.06 241 GLY A O 1
ATOM 1859 N N . VAL A 1 242 ? -17.269 -7.439 0.725 1.00 97.50 242 VAL A N 1
ATOM 1860 C CA . VAL A 1 242 ? -17.948 -8.695 1.092 1.00 97.50 242 VAL A CA 1
ATOM 1861 C C . VAL A 1 242 ? -17.059 -9.547 2.001 1.00 97.50 242 VAL A C 1
ATOM 1863 O O . VAL A 1 242 ? -17.547 -10.050 3.009 1.00 97.50 242 VAL A O 1
ATOM 1866 N N . SER A 1 243 ? -15.761 -9.667 1.699 1.00 96.88 243 SER A N 1
ATOM 1867 C CA . SER A 1 243 ? -14.809 -10.403 2.543 1.00 96.88 243 SER A CA 1
ATOM 1868 C C . SER A 1 243 ? -14.770 -9.857 3.971 1.00 96.88 243 SER A C 1
ATOM 1870 O O . SER A 1 243 ? -14.858 -10.634 4.914 1.00 96.88 243 SER A O 1
ATOM 1872 N N . CYS A 1 244 ? -14.710 -8.532 4.145 1.00 94.88 244 CYS A N 1
ATOM 1873 C CA . CYS A 1 244 ? -14.700 -7.898 5.467 1.00 94.88 244 CYS A CA 1
ATOM 1874 C C . CYS A 1 244 ? -15.971 -8.175 6.284 1.00 94.88 244 CYS A C 1
ATOM 1876 O O . CYS A 1 244 ? -15.916 -8.168 7.510 1.00 94.88 244 CYS A O 1
ATOM 1878 N N . VAL A 1 245 ? -17.115 -8.383 5.625 1.00 95.56 245 VAL A N 1
ATOM 1879 C CA . VAL A 1 245 ? -18.380 -8.717 6.300 1.00 95.56 245 VAL A CA 1
ATOM 1880 C C . VAL A 1 245 ? -18.432 -10.188 6.704 1.00 95.56 245 VAL A C 1
ATOM 1882 O O . VAL A 1 245 ? -18.999 -10.507 7.746 1.00 95.56 245 VAL A O 1
ATOM 1885 N N . LEU A 1 246 ? -17.874 -11.079 5.882 1.00 94.12 246 LEU A N 1
ATOM 1886 C CA . LEU A 1 246 ? -17.916 -12.522 6.125 1.00 94.12 246 LEU A CA 1
ATOM 1887 C C . LEU A 1 246 ? -16.919 -12.987 7.197 1.00 94.12 246 LEU A C 1
ATOM 1889 O O . LEU A 1 246 ? -17.221 -13.967 7.878 1.00 94.12 246 LEU A O 1
ATOM 1893 N N . GLY A 1 247 ? -15.804 -12.269 7.374 1.00 85.31 247 GLY A N 1
ATOM 1894 C CA . GLY A 1 247 ? -14.737 -12.613 8.321 1.00 85.31 247 GLY A CA 1
ATOM 1895 C C . GLY A 1 247 ? -13.644 -13.441 7.671 1.00 85.31 247 GLY A C 1
ATOM 1896 O O . GLY A 1 247 ? -13.807 -14.679 7.609 1.00 85.31 247 GLY A O 1
#

Sequence (247 aa):
MTGFSDSQRLMQHHFPPAVPTCRSSLVSTTGNSYKSIDEVETVKTQNFPGVKFKSWPLPTDITQTLEKTEIIDDRSKYTSLDVERDFPAISFARSFGVTHWLFFFIHSTLEQLKVVVPICGFIELFSVVILQTPTPAPGVTILGMCACVLGLGFFLEGLTFGVMPLGEAFGDSLRYVAQRSEIAVFLIAFGLGIGVTYAEPAVGVLRLEGKAVDPALDPYVYTLLQLWPSTLVMTIATGVGVSCVLG

InterPro domains:
  IPR011435 Na(+), Li(+), K(+)/H(+) antiporter subunit A/B [PF07556] (120-247)

pLDDT: mean 72.82, std 22.52, range [29.98, 97.5]

Secondary structure (DSSP, 8-state):
------SSSS--------------------------S-SSTTS-----TT---------S-HHHHHHHHGGG-THHHHHHSSS----HHHHHHHH--HHHHHHHHHHHHHHHHHHHHHHHHHHHHHHHHTS----S-HHHHHHHHHHHHHHHHHHHHHHHHHHHHHHHHHHHHHHHHHHH-HHHHHHHHHHHHHHHHHH-HHHHHHHHHGGGS-TTT-HHHHIIIIISHHHHHHHHHHHHHHHHHH-